Protein AF-A0A972YGX0-F1 (afdb_monomer_lite)

Sequence (214 aa):
MPTKKTTESESPKPAQINLGEVVNNYLKALQRVFDVMNYTLASERLLNEQEYENFSRGNRVMPSQQSRLDYEGARSETSNWLLKQTLNESLGVLVLFLDDCRTLGTLSSWKSKGGEGSDLQKKLQEDRISFARLDLPAKLKYLEDEFELSSPSNEHILSLFRARRVLANSSSIVREEDLEGGKFTVKLRSVQLKTNPGGTENPGVFVTSEMGDM

Radius of gyration: 25.24 Å; chains: 1; bounding box: 67×68×71 Å

Foldseek 3Di:
DDDDDDDDDPDPDPDDDDPVVLVVVLVVLVVVLVVVLVVVVVVLVPDDQVNVVVVVVPDPDDPDPVPDDGPVRVSVVVVLVSLLVSLVSNVVSVLVSLLVLQLVQLVVVCVVVVHDDPVSVVVNVVSSVVLVPDDPVVSQVCCCVRRVDHDPCSVQNVLSVLQSVLSPDPVSDRDPVCDDVNDNAHFDWDKDFDQDDDDPPDRDTDIDTDGDGD

Secondary structure (DSSP, 8-state):
----------PPPP----HHHHHHHHHHHHHHHHHHHHHHHHHHHH--HHHHHHHHHT-S--S-STT---HHHHHHHHHHHHHHHHHHHHHHHHHHHHHHHHHHHHHHHHHHTT--HHHHHHHHHHHHHHHHTS-HHHHHHHHHHHH----TTHHHHHHHHHHHHHHHSTT-PPPGGG-BTTB----PPEEEEE-----TT----EEEEEP---

Structure (mmCIF, N/CA/C/O backbone):
data_AF-A0A972YGX0-F1
#
_entry.id   AF-A0A972YGX0-F1
#
loop_
_atom_site.group_PDB
_atom_site.id
_atom_site.type_symbol
_atom_site.label_atom_id
_atom_site.label_alt_id
_atom_site.label_comp_id
_atom_site.label_asym_id
_atom_site.label_entity_id
_atom_site.label_seq_id
_atom_site.pdbx_PDB_ins_code
_atom_site.Cartn_x
_atom_site.Cartn_y
_atom_site.Cartn_z
_atom_site.occupancy
_atom_site.B_iso_or_equiv
_atom_site.auth_seq_id
_atom_site.auth_comp_id
_atom_site.auth_asym_id
_atom_site.auth_atom_id
_atom_site.pdbx_PDB_model_num
ATOM 1 N N . MET A 1 1 ? 27.757 44.938 -43.779 1.00 36.12 1 MET A N 1
ATOM 2 C CA . MET A 1 1 ? 27.928 43.500 -43.484 1.00 36.12 1 MET A CA 1
ATOM 3 C C . MET A 1 1 ? 27.773 43.292 -41.985 1.00 36.12 1 MET A C 1
ATOM 5 O O . MET A 1 1 ? 28.665 43.715 -41.263 1.00 36.12 1 MET A O 1
ATOM 9 N N . PRO A 1 2 ? 26.660 42.729 -41.491 1.00 36.12 2 PRO A N 1
ATOM 10 C CA . PRO A 1 2 ? 26.559 42.301 -40.104 1.00 36.12 2 PRO A CA 1
ATOM 11 C C . PRO A 1 2 ? 26.858 40.800 -39.994 1.00 36.12 2 PRO A C 1
ATOM 13 O O . PRO A 1 2 ? 26.299 39.972 -40.714 1.00 36.12 2 PRO A O 1
ATOM 16 N N . THR A 1 3 ? 27.788 40.475 -39.106 1.00 38.53 3 THR A N 1
ATOM 17 C CA . THR A 1 3 ? 28.277 39.137 -38.779 1.00 38.53 3 THR A CA 1
ATOM 18 C C . THR A 1 3 ? 27.183 38.308 -38.105 1.00 38.53 3 THR A C 1
ATOM 20 O O . THR A 1 3 ? 26.599 38.702 -37.096 1.00 38.53 3 THR A O 1
ATOM 23 N N . LYS A 1 4 ? 26.904 37.141 -38.689 1.00 40.28 4 LYS A N 1
ATOM 24 C CA . LYS A 1 4 ? 25.951 36.137 -38.210 1.00 40.28 4 LYS A CA 1
ATOM 25 C C . LYS A 1 4 ? 26.484 35.544 -36.898 1.00 40.28 4 LYS A C 1
ATOM 27 O O . LYS A 1 4 ? 27.527 34.898 -36.901 1.00 40.28 4 LYS A O 1
ATOM 32 N N . LYS A 1 5 ? 25.794 35.784 -35.779 1.00 41.00 5 LYS A N 1
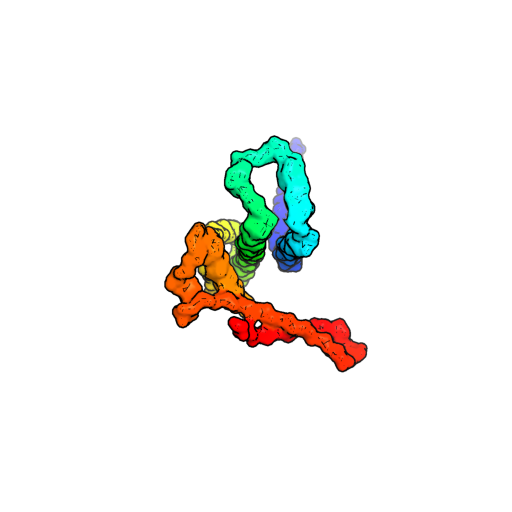ATOM 33 C CA . LYS A 1 5 ? 26.054 35.108 -34.500 1.00 41.00 5 LYS A CA 1
ATOM 34 C C . LYS A 1 5 ? 25.580 33.660 -34.636 1.00 41.00 5 LYS A C 1
ATOM 36 O O . LYS A 1 5 ? 24.383 33.411 -34.750 1.00 41.00 5 LYS A O 1
ATOM 41 N N . THR A 1 6 ? 26.522 32.728 -34.691 1.00 39.09 6 THR A N 1
ATOM 42 C CA . THR A 1 6 ? 26.264 31.289 -34.632 1.00 39.09 6 THR A CA 1
ATOM 43 C C . THR A 1 6 ? 25.721 30.972 -33.241 1.00 39.09 6 THR A C 1
ATOM 45 O O . THR A 1 6 ? 26.431 31.124 -32.252 1.00 39.09 6 THR A O 1
ATOM 48 N N . THR A 1 7 ? 24.446 30.605 -33.142 1.00 41.16 7 THR A N 1
ATOM 49 C CA . THR A 1 7 ? 23.881 30.004 -31.930 1.00 41.16 7 THR A CA 1
ATOM 50 C C . THR A 1 7 ? 24.475 28.612 -31.782 1.00 41.16 7 THR A C 1
ATOM 52 O O . THR A 1 7 ? 24.142 27.716 -32.558 1.00 41.16 7 THR A O 1
ATOM 55 N N . GLU A 1 8 ? 25.387 28.461 -30.826 1.00 38.78 8 GLU A N 1
ATOM 56 C CA . GLU A 1 8 ? 25.859 27.167 -30.345 1.00 38.78 8 GLU A CA 1
ATOM 57 C C . GLU A 1 8 ? 24.649 26.358 -29.865 1.00 38.78 8 GLU A C 1
ATOM 59 O O . GLU A 1 8 ? 23.899 26.778 -28.984 1.00 38.78 8 GLU A O 1
ATOM 64 N N . SER A 1 9 ? 24.421 25.219 -30.514 1.00 43.34 9 SER A N 1
ATOM 65 C CA . SER A 1 9 ? 23.430 24.235 -30.107 1.00 43.34 9 SER A CA 1
ATOM 66 C C . SER A 1 9 ? 23.886 23.609 -28.792 1.00 43.34 9 SER A C 1
ATOM 68 O O . SER A 1 9 ? 24.814 22.799 -28.781 1.00 43.34 9 SER A O 1
ATOM 70 N N . GLU A 1 10 ? 23.254 24.002 -27.690 1.00 42.47 10 GLU A N 1
ATOM 71 C CA . GLU A 1 10 ? 23.456 23.397 -26.377 1.00 42.47 10 GLU A CA 1
ATOM 72 C C . GLU A 1 10 ? 23.064 21.913 -26.464 1.00 42.47 10 GLU A C 1
ATOM 74 O O . GLU A 1 10 ? 21.891 21.560 -26.597 1.00 42.47 10 GLU A O 1
ATOM 79 N N . SER A 1 11 ? 24.067 21.033 -26.491 1.00 41.50 11 SER A N 1
ATOM 80 C CA . SER A 1 11 ? 23.874 19.582 -26.518 1.00 41.50 11 SER A CA 1
ATOM 81 C C . SER A 1 11 ? 22.972 19.165 -25.348 1.00 41.50 11 SER A C 1
ATOM 83 O O . SER A 1 11 ? 23.215 19.611 -24.221 1.00 41.50 11 SER A O 1
ATOM 85 N N . PRO A 1 12 ? 21.949 18.315 -25.564 1.00 49.72 12 PRO A N 1
ATOM 86 C CA . PRO A 1 12 ? 21.045 17.915 -24.496 1.00 49.72 12 PRO A CA 1
ATOM 87 C C . PRO A 1 12 ? 21.849 17.231 -23.390 1.00 49.72 12 PRO A C 1
ATOM 89 O O . PRO A 1 12 ? 22.551 16.246 -23.633 1.00 49.72 12 PRO A O 1
ATOM 92 N N . LYS A 1 13 ? 21.779 17.783 -22.173 1.00 48.47 13 LYS A N 1
ATOM 93 C CA . LYS A 1 13 ? 22.450 17.209 -21.003 1.00 48.47 13 LYS A CA 1
ATOM 94 C C . LYS A 1 13 ? 22.011 15.748 -20.847 1.00 48.47 13 LYS A C 1
ATOM 96 O O . LYS A 1 13 ? 20.813 15.471 -20.955 1.00 48.47 13 LYS A O 1
ATOM 101 N N . PRO A 1 14 ? 22.945 14.815 -20.595 1.00 57.00 14 PRO A N 1
ATOM 102 C CA . PRO A 1 14 ? 22.594 13.418 -20.401 1.00 57.00 14 PRO A CA 1
ATOM 103 C C . PRO A 1 14 ? 21.631 13.308 -19.218 1.00 57.00 14 PRO A C 1
ATOM 105 O O . PRO A 1 14 ? 21.876 13.883 -18.157 1.00 57.00 14 PRO A O 1
ATOM 108 N N . ALA A 1 15 ? 20.525 12.589 -19.408 1.00 60.06 15 ALA A N 1
ATOM 109 C CA . ALA A 1 15 ? 19.568 12.324 -18.344 1.00 60.06 15 ALA A CA 1
ATOM 110 C C . ALA A 1 15 ? 20.268 11.525 -17.232 1.00 60.06 15 ALA A C 1
ATOM 112 O O . ALA A 1 15 ? 20.530 10.330 -17.376 1.00 60.06 15 ALA A O 1
ATOM 113 N N . GLN A 1 16 ? 20.623 12.204 -16.143 1.00 66.56 16 GLN A N 1
ATOM 114 C CA . GLN A 1 16 ? 21.200 11.588 -14.957 1.00 66.56 16 GLN A CA 1
ATOM 115 C C . GLN A 1 16 ? 20.064 11.247 -13.998 1.00 66.56 16 GLN A C 1
ATOM 117 O O . GLN A 1 16 ? 19.331 12.133 -13.566 1.00 66.56 16 GLN A O 1
ATOM 122 N N . ILE A 1 17 ? 19.922 9.966 -13.664 1.00 71.69 17 ILE A N 1
ATOM 123 C CA . ILE A 1 17 ? 18.952 9.514 -12.666 1.00 71.69 17 ILE A CA 1
ATOM 124 C C . ILE A 1 17 ? 19.692 9.164 -11.390 1.00 71.69 17 ILE A C 1
ATOM 126 O O . ILE A 1 17 ? 20.629 8.363 -11.396 1.00 71.69 17 ILE A O 1
ATOM 130 N N . ASN A 1 18 ? 19.262 9.774 -10.292 1.00 80.00 18 ASN A N 1
ATOM 131 C CA . ASN A 1 18 ? 19.792 9.499 -8.972 1.00 80.00 18 ASN A CA 1
ATOM 132 C C . ASN A 1 18 ? 18.984 8.370 -8.317 1.00 80.00 18 ASN A C 1
ATOM 134 O O . ASN A 1 18 ? 17.872 8.578 -7.838 1.00 80.00 18 ASN A O 1
ATOM 138 N N . LEU A 1 19 ? 19.563 7.168 -8.268 1.00 79.69 19 LEU A N 1
ATOM 139 C CA . LEU A 1 19 ? 18.940 6.007 -7.621 1.00 79.69 19 LEU A CA 1
ATOM 140 C C . LEU A 1 19 ? 18.665 6.245 -6.129 1.00 79.69 19 LEU A C 1
ATOM 142 O O . LEU A 1 19 ? 17.654 5.785 -5.604 1.00 79.69 19 LEU A O 1
ATOM 146 N N . GLY A 1 20 ? 19.536 6.998 -5.452 1.00 82.62 20 GLY A N 1
ATOM 147 C CA . GLY A 1 20 ? 19.336 7.367 -4.053 1.00 82.62 20 GLY A CA 1
ATOM 148 C C . GLY A 1 20 ? 18.127 8.282 -3.866 1.00 82.62 20 GLY A C 1
ATOM 149 O O . GLY A 1 20 ? 17.415 8.166 -2.875 1.00 82.62 20 GLY A O 1
ATOM 150 N N . GLU A 1 21 ? 17.849 9.159 -4.830 1.00 85.25 21 GLU A N 1
ATOM 151 C CA . GLU A 1 21 ? 16.664 10.018 -4.805 1.00 85.25 21 GLU A CA 1
ATOM 152 C C . GLU A 1 21 ? 15.370 9.212 -4.965 1.00 85.25 21 GLU A C 1
ATOM 154 O O . GLU A 1 21 ? 14.435 9.425 -4.198 1.00 85.25 21 GLU A O 1
ATOM 159 N N . VAL A 1 22 ? 15.345 8.233 -5.876 1.00 84.38 22 VAL A N 1
ATOM 160 C CA . VAL A 1 22 ? 14.203 7.317 -6.063 1.00 84.38 22 VAL A CA 1
ATOM 161 C C . VAL A 1 22 ? 13.877 6.576 -4.765 1.00 84.38 22 VAL A C 1
ATOM 163 O O . VAL A 1 22 ? 12.746 6.623 -4.278 1.00 84.38 22 VAL A O 1
ATOM 166 N N . VAL A 1 23 ? 14.885 5.952 -4.147 1.00 86.44 23 VAL A N 1
ATOM 167 C CA . VAL A 1 23 ? 14.707 5.237 -2.873 1.00 86.44 23 VAL A CA 1
ATOM 168 C C . VAL A 1 23 ? 14.244 6.194 -1.774 1.00 86.44 23 VAL A C 1
ATOM 170 O O . VAL A 1 23 ? 13.304 5.886 -1.043 1.00 86.44 23 VAL A O 1
ATOM 173 N N . ASN A 1 24 ? 14.847 7.380 -1.676 1.00 89.44 24 ASN A N 1
ATOM 174 C CA . ASN A 1 24 ? 14.461 8.373 -0.676 1.00 89.44 24 ASN A CA 1
ATOM 175 C C . ASN A 1 24 ? 13.024 8.870 -0.860 1.00 89.44 24 ASN A C 1
ATOM 177 O O . ASN A 1 24 ? 12.344 9.113 0.133 1.00 89.44 24 ASN A O 1
ATOM 181 N N . ASN A 1 25 ? 12.544 9.023 -2.093 1.00 89.44 25 ASN A N 1
ATOM 182 C CA . ASN A 1 25 ? 11.169 9.440 -2.358 1.00 89.44 25 ASN A CA 1
ATOM 183 C C . ASN A 1 25 ? 10.169 8.377 -1.894 1.00 89.44 25 ASN A C 1
ATOM 185 O O . ASN A 1 25 ? 9.202 8.713 -1.207 1.00 89.44 25 ASN A O 1
ATOM 189 N N . TYR A 1 26 ? 10.450 7.101 -2.174 1.00 90.12 26 TYR A N 1
ATOM 190 C CA . TYR A 1 26 ? 9.655 5.991 -1.653 1.00 90.12 26 TYR A CA 1
ATOM 191 C C . TYR A 1 26 ? 9.664 5.948 -0.119 1.00 90.12 26 TYR A C 1
ATOM 193 O O . TYR A 1 26 ? 8.601 5.912 0.500 1.00 90.12 26 TYR A O 1
ATOM 201 N N . LEU A 1 27 ? 10.842 6.027 0.508 1.00 92.06 27 LEU A N 1
ATOM 202 C CA . LEU A 1 27 ? 10.965 5.999 1.969 1.00 92.06 27 LEU A CA 1
ATOM 203 C C . LEU A 1 27 ? 10.263 7.187 2.636 1.00 92.06 27 LEU A C 1
ATOM 205 O O . LEU A 1 27 ? 9.598 7.000 3.648 1.00 92.06 27 LEU A O 1
ATOM 209 N N . LYS A 1 28 ? 10.339 8.394 2.061 1.00 94.06 28 LYS A N 1
ATOM 210 C CA . LYS A 1 28 ? 9.603 9.572 2.555 1.00 94.06 28 LYS A CA 1
ATOM 211 C C . LYS A 1 28 ? 8.092 9.379 2.463 1.00 94.06 28 LYS A C 1
ATOM 213 O O . LYS A 1 28 ? 7.374 9.718 3.402 1.00 94.06 28 LYS A O 1
ATOM 218 N N . ALA A 1 29 ? 7.605 8.847 1.343 1.00 93.81 29 ALA A N 1
ATOM 219 C CA . ALA A 1 29 ? 6.184 8.570 1.167 1.00 93.81 29 ALA A CA 1
ATOM 220 C C . ALA A 1 29 ? 5.699 7.507 2.163 1.00 93.81 29 ALA A C 1
ATOM 222 O O . ALA A 1 29 ? 4.656 7.686 2.791 1.00 93.81 29 ALA A O 1
ATOM 223 N N . LEU A 1 30 ? 6.484 6.448 2.369 1.00 92.38 30 LEU A N 1
ATOM 224 C CA . LEU A 1 30 ? 6.185 5.405 3.345 1.00 92.38 30 LEU A CA 1
ATOM 225 C C . LEU A 1 30 ? 6.223 5.936 4.785 1.00 92.38 30 LEU A C 1
ATOM 227 O O . LEU A 1 30 ? 5.314 5.644 5.558 1.00 92.38 30 LEU A O 1
ATOM 231 N N . GLN A 1 31 ? 7.218 6.759 5.128 1.00 94.12 31 GLN A N 1
ATOM 232 C CA . GLN A 1 31 ? 7.328 7.400 6.440 1.00 94.12 31 GLN A CA 1
ATOM 233 C C . GLN A 1 31 ? 6.106 8.271 6.731 1.00 94.12 31 GLN A C 1
ATOM 235 O O . GLN A 1 31 ? 5.543 8.189 7.815 1.00 94.12 31 GLN A O 1
ATOM 240 N N . ARG A 1 32 ? 5.632 9.046 5.748 1.00 95.56 32 ARG A N 1
ATOM 241 C CA . ARG A 1 32 ? 4.404 9.835 5.902 1.00 95.56 32 ARG A CA 1
ATOM 242 C C . ARG A 1 32 ? 3.208 8.948 6.265 1.00 95.56 32 ARG A C 1
ATOM 244 O O . ARG A 1 32 ? 2.463 9.292 7.177 1.00 95.56 32 ARG A O 1
ATOM 251 N N . VAL A 1 33 ? 3.012 7.830 5.559 1.00 94.31 33 VAL A N 1
ATOM 252 C CA . VAL A 1 33 ? 1.916 6.885 5.858 1.00 94.31 33 VAL A CA 1
ATOM 253 C C . VAL A 1 33 ? 2.079 6.303 7.264 1.00 94.31 33 VAL A C 1
ATOM 255 O O . VAL A 1 33 ? 1.111 6.229 8.020 1.00 94.31 33 VAL A O 1
ATOM 258 N N . PHE A 1 34 ? 3.309 5.947 7.640 1.00 93.38 34 PHE A N 1
ATOM 259 C CA . PHE A 1 34 ? 3.639 5.452 8.972 1.00 93.38 34 PHE A CA 1
ATOM 260 C C . PHE A 1 34 ? 3.317 6.471 10.075 1.00 93.38 34 PHE A C 1
ATOM 262 O O . PHE A 1 34 ? 2.684 6.112 11.067 1.00 93.38 34 PHE A O 1
ATOM 269 N N . ASP A 1 35 ? 3.696 7.736 9.906 1.00 95.94 35 ASP A N 1
ATOM 270 C CA . ASP A 1 35 ? 3.469 8.791 10.898 1.00 95.94 35 ASP A CA 1
ATOM 271 C C . ASP A 1 35 ? 1.976 9.077 11.088 1.00 95.94 35 ASP A C 1
ATOM 273 O O . ASP A 1 35 ? 1.495 9.137 12.221 1.00 95.94 35 ASP A O 1
ATOM 277 N N . VAL A 1 36 ? 1.224 9.196 9.986 1.00 94.56 36 VAL A N 1
ATOM 278 C CA . VAL A 1 36 ? -0.230 9.429 10.025 1.00 94.56 36 VAL A CA 1
ATOM 279 C C . VAL A 1 36 ? -0.940 8.276 10.730 1.00 94.56 36 VAL A C 1
ATOM 281 O O . VAL A 1 36 ? -1.739 8.511 11.633 1.00 94.56 36 VAL A O 1
ATOM 284 N N . MET A 1 37 ? -0.606 7.033 10.379 1.00 93.44 37 MET A N 1
ATOM 285 C CA . MET A 1 37 ? -1.176 5.850 11.023 1.00 93.44 37 MET A CA 1
ATOM 286 C C . MET A 1 37 ? -0.876 5.822 12.526 1.00 93.44 37 MET A C 1
ATOM 288 O O . MET A 1 37 ? -1.785 5.598 13.323 1.00 93.44 37 MET A O 1
ATOM 292 N N . ASN A 1 38 ? 0.377 6.053 12.931 1.00 92.62 38 ASN A N 1
ATOM 293 C CA . ASN A 1 38 ? 0.739 6.039 14.349 1.00 92.62 38 ASN A CA 1
ATOM 294 C C . ASN A 1 38 ? 0.025 7.134 15.132 1.00 92.62 38 ASN A C 1
ATOM 296 O O . ASN A 1 38 ? -0.450 6.870 16.236 1.00 92.62 38 ASN A O 1
ATOM 300 N N . TYR A 1 39 ? -0.085 8.336 14.562 1.00 94.94 39 TYR A N 1
ATOM 301 C CA . TYR A 1 39 ? -0.849 9.414 15.173 1.00 94.94 39 TYR A CA 1
ATOM 302 C C . TYR A 1 39 ? -2.301 8.987 15.399 1.00 94.94 39 TYR A C 1
ATOM 304 O O . TYR A 1 39 ? -2.790 9.060 16.524 1.00 94.94 39 TYR A O 1
ATOM 312 N N . THR A 1 40 ? -2.970 8.467 14.367 1.00 92.88 40 THR A N 1
ATOM 313 C CA . THR A 1 40 ? -4.383 8.099 14.484 1.00 92.88 40 THR A CA 1
ATOM 314 C C . THR A 1 40 ? -4.614 6.931 15.444 1.00 92.88 40 THR A C 1
ATOM 316 O O . THR A 1 40 ? -5.516 7.010 16.275 1.00 92.88 40 THR A O 1
ATOM 319 N N . LEU A 1 41 ? -3.775 5.891 15.407 1.00 90.44 41 LEU A N 1
ATOM 320 C CA . LEU A 1 41 ? -3.861 4.765 16.346 1.00 90.44 41 LEU A CA 1
ATOM 321 C C . LEU A 1 41 ? -3.595 5.197 17.794 1.00 90.44 41 LEU A C 1
ATOM 323 O O . LEU A 1 41 ? -4.227 4.689 18.721 1.00 90.44 41 LEU A O 1
ATOM 327 N N . ALA A 1 42 ? -2.664 6.129 18.012 1.00 92.50 42 ALA A N 1
ATOM 328 C CA . ALA A 1 42 ? -2.415 6.686 19.337 1.00 92.50 42 ALA A CA 1
ATOM 329 C C . ALA A 1 42 ? -3.613 7.512 19.826 1.00 92.50 42 ALA A C 1
ATOM 331 O O . ALA A 1 42 ? -4.024 7.358 20.974 1.00 92.50 42 ALA A O 1
ATOM 332 N N . SER A 1 43 ? -4.207 8.339 18.960 1.00 90.31 43 SER A N 1
ATOM 333 C CA . SER A 1 43 ? -5.408 9.113 19.289 1.00 90.31 43 SER A CA 1
ATOM 334 C C . SER A 1 43 ? -6.598 8.216 19.630 1.00 90.31 43 SER A C 1
ATOM 336 O O . SER A 1 43 ? -7.268 8.462 20.628 1.00 90.31 43 SER A O 1
ATOM 338 N N . GLU A 1 44 ? -6.831 7.148 18.863 1.00 87.62 44 GLU A N 1
ATOM 339 C CA . GLU A 1 44 ? -7.915 6.191 19.126 1.00 87.62 44 GLU A CA 1
ATOM 340 C C . GLU A 1 44 ? -7.772 5.526 20.503 1.00 87.62 44 GLU A C 1
ATOM 342 O O . GLU A 1 44 ? -8.755 5.349 21.215 1.00 87.62 44 GLU A O 1
ATOM 347 N N . ARG A 1 45 ? -6.539 5.194 20.913 1.00 87.19 45 ARG A N 1
ATOM 348 C CA . ARG A 1 45 ? -6.261 4.577 22.221 1.00 87.19 45 ARG A CA 1
ATOM 349 C C . ARG A 1 45 ? -6.486 5.509 23.408 1.00 87.19 45 ARG A C 1
ATOM 351 O O . ARG A 1 45 ? -6.696 5.017 24.513 1.00 87.19 45 ARG A O 1
ATOM 358 N N . LEU A 1 46 ? -6.363 6.817 23.202 1.00 90.69 46 LEU A N 1
ATOM 359 C CA . LEU A 1 46 ? -6.484 7.818 24.262 1.00 90.69 46 LEU A CA 1
ATOM 360 C C . LEU A 1 46 ? -7.909 8.366 24.392 1.00 90.69 46 LEU A C 1
ATOM 362 O O . LEU A 1 46 ? -8.280 8.811 25.474 1.00 90.69 46 LEU A O 1
ATOM 366 N N . LEU A 1 47 ? -8.696 8.318 23.315 1.00 93.38 47 LEU A N 1
ATOM 367 C CA . LEU A 1 47 ? -10.064 8.819 23.293 1.00 93.38 47 LEU A CA 1
ATOM 368 C C . LEU A 1 47 ? -10.976 7.960 24.174 1.00 93.38 47 LEU A C 1
ATOM 370 O O . LEU A 1 47 ? -11.114 6.758 23.946 1.00 93.38 47 LEU A O 1
ATOM 374 N N . ASN A 1 48 ? -11.665 8.588 25.123 1.00 93.81 48 ASN A N 1
ATOM 375 C CA . ASN A 1 48 ? -12.695 7.932 25.932 1.00 93.81 48 ASN A CA 1
ATOM 376 C C . ASN A 1 48 ? -14.122 8.324 25.504 1.00 93.81 48 ASN A C 1
ATOM 378 O O . ASN A 1 48 ? -14.341 9.290 24.770 1.00 93.81 48 ASN A O 1
ATOM 382 N N . GLU A 1 49 ? -15.107 7.564 25.987 1.00 94.75 49 GLU A N 1
ATOM 383 C CA . GLU A 1 49 ? -16.525 7.764 25.667 1.00 94.75 49 GLU A CA 1
ATOM 384 C C . GLU A 1 49 ? -17.021 9.171 26.032 1.00 94.75 49 GLU A C 1
ATOM 386 O O . GLU A 1 49 ? -17.731 9.806 25.251 1.00 94.75 49 GLU A O 1
ATOM 391 N N . GLN A 1 50 ? -16.608 9.701 27.187 1.00 94.56 50 GLN A N 1
ATOM 392 C CA . GLN A 1 50 ? -17.040 11.020 27.645 1.00 94.56 50 GLN A CA 1
ATOM 393 C C . GLN A 1 50 ? -16.542 12.136 26.717 1.00 94.56 50 GLN A C 1
ATOM 395 O O . GLN A 1 50 ? -17.298 13.048 26.377 1.00 94.56 50 GLN A O 1
ATOM 400 N N . GLU A 1 51 ? -15.284 12.070 26.289 1.00 93.31 51 GLU A N 1
ATOM 401 C CA . GLU A 1 51 ? -14.700 13.009 25.330 1.00 93.31 51 GLU A CA 1
ATOM 402 C C . GLU A 1 51 ? -15.401 12.944 23.973 1.00 93.31 51 GLU A C 1
ATOM 404 O O . GLU A 1 51 ? -15.735 13.989 23.409 1.00 93.31 51 GLU A O 1
ATOM 409 N N . TYR A 1 52 ? -15.690 11.736 23.480 1.00 93.06 52 TYR A N 1
ATOM 410 C CA . TYR A 1 52 ? -16.440 11.543 22.241 1.00 93.06 52 TYR A CA 1
ATOM 411 C C . TYR A 1 52 ? -17.845 12.152 22.321 1.00 93.06 52 TYR A C 1
ATOM 413 O O . TYR A 1 52 ? -18.255 12.904 21.431 1.00 93.06 52 TYR A O 1
ATOM 421 N N . GLU A 1 53 ? -18.586 11.873 23.393 1.00 91.81 53 GLU A N 1
ATOM 422 C CA . GLU A 1 53 ? -19.930 12.412 23.608 1.00 91.81 53 GLU A CA 1
ATOM 423 C C . GLU A 1 53 ? -19.919 13.940 23.707 1.00 91.81 53 GLU A C 1
ATOM 425 O O . GLU A 1 53 ? -20.736 14.613 23.074 1.00 91.81 53 GLU A O 1
ATOM 430 N N . ASN A 1 54 ? -18.968 14.506 24.450 1.00 91.56 54 ASN A N 1
ATOM 431 C CA . ASN A 1 54 ? -18.831 15.953 24.590 1.00 91.56 54 ASN A CA 1
ATOM 432 C C . ASN A 1 54 ? -18.502 16.621 23.249 1.00 91.56 54 ASN A C 1
ATOM 434 O O . ASN A 1 54 ? -19.136 17.613 22.880 1.00 91.56 54 ASN A O 1
ATOM 438 N N . PHE A 1 55 ? -17.545 16.067 22.500 1.00 90.31 55 PHE A N 1
ATOM 439 C CA . PHE A 1 55 ? -17.136 16.607 21.206 1.00 90.31 55 PHE A CA 1
ATOM 440 C C . PHE A 1 55 ? -18.252 16.494 20.162 1.00 90.31 55 PHE A C 1
ATOM 442 O O . PHE A 1 55 ? -18.565 17.458 19.465 1.00 90.31 55 PHE A O 1
ATOM 449 N N . SER A 1 56 ? -18.903 15.333 20.079 1.00 88.06 56 SER A N 1
ATOM 450 C CA . SER A 1 56 ? -19.976 15.094 19.111 1.00 88.06 56 SER A CA 1
ATOM 451 C C . SER A 1 56 ? -21.187 16.000 19.354 1.00 88.06 56 SER A C 1
ATOM 453 O O . SER A 1 56 ? -21.699 16.572 18.391 1.00 88.06 56 SER A O 1
ATOM 455 N N . ARG A 1 57 ? -21.596 16.216 20.614 1.00 85.62 57 ARG A N 1
ATOM 456 C CA . ARG A 1 57 ? -22.689 17.140 20.988 1.00 85.62 57 ARG A CA 1
ATOM 457 C C . ARG A 1 57 ? -22.370 18.611 20.727 1.00 85.62 57 ARG A C 1
ATOM 459 O O . ARG A 1 57 ? -23.293 19.400 20.546 1.00 85.62 57 ARG A O 1
ATOM 466 N N . GLY A 1 58 ? -21.089 18.983 20.688 1.00 85.81 58 GLY A N 1
ATOM 467 C CA . GLY A 1 58 ? -20.651 20.339 20.349 1.00 85.81 58 GLY A CA 1
ATOM 468 C C . GLY A 1 58 ? -20.921 20.735 18.890 1.00 85.81 58 GLY A C 1
ATOM 469 O O . GLY A 1 58 ? -20.900 21.921 18.558 1.00 85.81 58 GLY A O 1
ATOM 470 N N . ASN A 1 59 ? -21.208 19.769 18.011 1.00 84.00 59 ASN A N 1
ATOM 471 C CA . ASN A 1 59 ? -21.467 20.036 16.600 1.00 84.00 59 ASN A CA 1
ATOM 472 C C . ASN A 1 59 ? -22.881 20.587 16.377 1.00 84.00 59 ASN A C 1
ATOM 474 O O . ASN A 1 59 ? -23.883 19.934 16.660 1.00 84.00 59 ASN A O 1
ATOM 478 N N . ARG A 1 60 ? -22.965 21.789 15.792 1.00 77.06 60 ARG A N 1
ATOM 479 C CA . ARG A 1 60 ? -24.232 22.507 15.556 1.00 77.06 60 ARG A CA 1
ATOM 480 C C . ARG A 1 60 ? -25.145 21.839 14.521 1.00 77.06 60 ARG A C 1
ATOM 482 O O . ARG A 1 60 ? -26.348 22.085 14.523 1.00 77.06 60 ARG A O 1
ATOM 489 N N . VAL A 1 61 ? -24.583 21.028 13.626 1.00 84.81 61 VAL A N 1
ATOM 490 C CA . VAL A 1 61 ? -25.318 20.329 12.567 1.00 84.81 61 VAL A CA 1
ATOM 491 C C . VAL A 1 61 ? -24.878 18.871 12.551 1.00 84.81 61 VAL A C 1
ATOM 493 O O . VAL A 1 61 ? -23.700 18.581 12.363 1.00 84.81 61 VAL A O 1
ATOM 496 N N . MET A 1 62 ? -25.837 17.962 12.720 1.00 87.12 62 MET A N 1
ATOM 497 C CA . MET A 1 62 ? -25.651 16.529 12.500 1.00 87.12 62 MET A CA 1
ATOM 498 C C . MET A 1 62 ? -26.464 16.119 11.267 1.00 87.12 62 MET A C 1
ATOM 500 O O . MET A 1 62 ? -27.673 16.355 11.267 1.00 87.12 62 MET A O 1
ATOM 504 N N . PRO A 1 63 ? -25.851 15.504 10.237 1.00 88.00 63 PRO A N 1
ATOM 505 C CA . PRO A 1 63 ? -26.557 15.122 9.010 1.00 88.00 63 PRO A CA 1
ATOM 506 C C . PRO A 1 63 ? -27.760 14.192 9.240 1.00 88.00 63 PRO A C 1
ATOM 508 O O . PRO A 1 63 ? -28.788 14.345 8.590 1.00 88.00 63 PRO A O 1
ATOM 511 N N . SER A 1 64 ? -27.647 13.252 1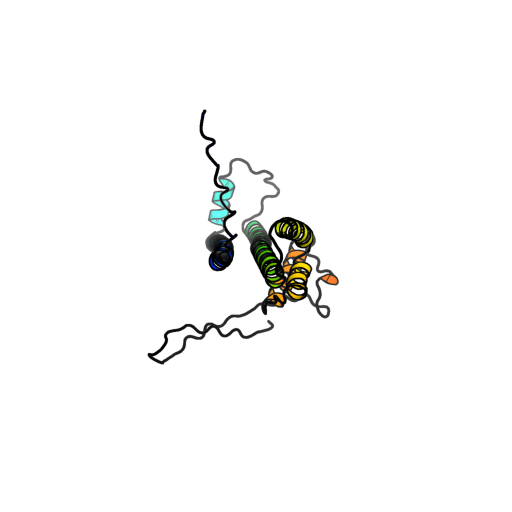0.185 1.00 90.19 64 SER A N 1
ATOM 512 C CA . SER A 1 64 ? -28.747 12.404 10.657 1.00 90.19 64 SER A CA 1
ATOM 513 C C . SER A 1 64 ? -28.529 12.064 12.129 1.00 90.19 64 SER A C 1
ATOM 515 O O . SER A 1 64 ? -27.647 11.277 12.465 1.00 90.19 64 SER A O 1
ATOM 517 N N . GLN A 1 65 ? -29.325 12.655 13.022 1.00 85.00 65 GLN A N 1
ATOM 518 C CA . GLN A 1 65 ? -29.242 12.357 14.458 1.00 85.00 65 GLN A CA 1
ATOM 519 C C . GLN A 1 65 ? -29.727 10.940 14.790 1.00 85.00 65 GLN A C 1
ATOM 521 O O . GLN A 1 65 ? -29.207 10.318 15.708 1.00 85.00 65 GLN A O 1
ATOM 526 N N . GLN A 1 66 ? -30.701 10.421 14.035 1.00 87.94 66 GLN A N 1
ATOM 527 C CA . GLN A 1 66 ? -31.281 9.091 14.260 1.00 87.94 66 GLN A CA 1
ATOM 528 C C . GLN A 1 66 ? -30.297 7.959 13.944 1.00 87.94 66 GLN A C 1
ATOM 530 O O . GLN A 1 66 ? -30.406 6.877 14.504 1.00 87.94 66 GLN A O 1
ATOM 535 N N . SER A 1 67 ? -29.344 8.215 13.047 1.00 90.69 67 SER A N 1
ATOM 536 C CA . SER A 1 67 ? -28.307 7.262 12.636 1.00 90.69 67 SER A CA 1
ATOM 537 C C . SER A 1 67 ? -26.972 7.512 13.342 1.00 90.69 67 SER A C 1
ATOM 539 O O . SER A 1 67 ? -25.940 7.023 12.887 1.00 90.69 67 SER A O 1
ATOM 541 N N . ARG A 1 68 ? -26.960 8.328 14.404 1.00 89.56 68 ARG A N 1
ATOM 542 C CA . ARG A 1 68 ? -25.742 8.627 15.154 1.00 89.56 68 ARG A CA 1
ATOM 543 C C . ARG A 1 68 ? -25.230 7.350 15.819 1.00 89.56 68 ARG A C 1
ATOM 545 O O . ARG A 1 68 ? -25.964 6.707 16.562 1.00 89.56 68 ARG A O 1
ATOM 552 N N . LEU A 1 69 ? -23.966 7.032 15.566 1.00 92.75 69 LEU A N 1
ATOM 553 C CA . LEU A 1 69 ? -23.262 5.964 16.264 1.00 92.75 69 LEU A CA 1
ATOM 554 C C . LEU A 1 69 ? -22.935 6.405 17.694 1.00 92.75 69 LEU A C 1
ATOM 556 O O . LEU A 1 69 ? -22.628 7.576 17.934 1.00 92.75 69 LEU A O 1
ATOM 560 N N . ASP A 1 70 ? -23.014 5.465 18.626 1.00 93.12 70 ASP A N 1
ATOM 561 C CA . ASP A 1 70 ? -22.430 5.615 19.954 1.00 93.12 70 ASP A CA 1
ATOM 562 C C . ASP A 1 70 ? -20.898 5.484 19.881 1.00 93.12 70 ASP A C 1
ATOM 564 O O . ASP A 1 70 ? -20.320 5.284 18.808 1.00 93.12 70 ASP A O 1
ATOM 568 N N . TYR A 1 71 ? -20.222 5.643 21.019 1.00 93.62 71 TYR A N 1
ATOM 569 C CA . TYR A 1 71 ? -18.761 5.585 21.075 1.00 93.62 71 TYR A CA 1
ATOM 570 C C . TYR A 1 71 ? -18.202 4.265 20.524 1.00 93.62 71 TYR A C 1
ATOM 572 O O . TYR A 1 71 ? -17.302 4.292 19.686 1.00 93.62 71 TYR A O 1
ATOM 580 N N . GLU A 1 72 ? -18.753 3.120 20.935 1.00 93.75 72 GLU A N 1
ATOM 581 C CA . GLU A 1 72 ? -18.271 1.805 20.493 1.00 93.75 72 GLU A CA 1
ATOM 582 C C . GLU A 1 72 ? -18.549 1.555 19.004 1.00 93.75 72 GLU A C 1
ATOM 584 O O . GLU A 1 72 ? -17.668 1.080 18.281 1.00 93.75 72 GLU A O 1
ATOM 589 N N . GLY A 1 73 ? -19.727 1.943 18.504 1.00 93.81 73 GLY A N 1
ATOM 590 C CA . GLY A 1 73 ? -20.046 1.875 17.081 1.00 93.81 73 GLY A CA 1
ATOM 591 C C . GLY A 1 73 ? -19.121 2.758 16.243 1.00 93.81 73 GLY A C 1
ATOM 592 O O . GLY A 1 73 ? -18.556 2.303 15.249 1.00 93.81 73 GLY A O 1
ATOM 593 N N . ALA A 1 74 ? -18.898 4.005 16.668 1.00 92.94 74 ALA A N 1
ATOM 594 C CA . ALA A 1 74 ? -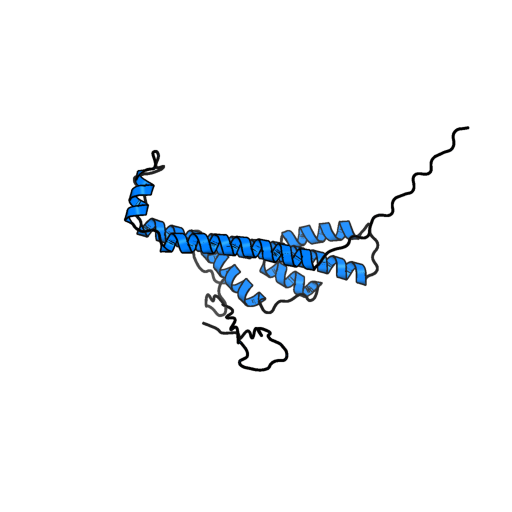17.997 4.929 15.985 1.00 92.94 74 ALA A CA 1
ATOM 595 C C . ALA A 1 74 ? -16.543 4.438 16.010 1.00 92.94 74 ALA A C 1
ATOM 597 O O . ALA A 1 74 ? -15.842 4.552 15.001 1.00 92.94 74 ALA A O 1
ATOM 598 N N . ARG A 1 75 ? -16.095 3.866 17.132 1.00 92.31 75 ARG A N 1
ATOM 599 C CA . ARG A 1 75 ? -14.766 3.270 17.274 1.00 92.31 75 ARG A CA 1
ATOM 600 C C . ARG A 1 75 ? -14.586 2.101 16.311 1.00 92.31 75 ARG A C 1
ATOM 602 O O . ARG A 1 75 ? -13.649 2.128 15.525 1.00 92.31 75 ARG A O 1
ATOM 609 N N . SER A 1 76 ? -15.506 1.135 16.308 1.00 91.12 76 SER A N 1
ATOM 610 C CA . SER A 1 76 ? -15.440 -0.038 15.425 1.00 91.12 76 SER A CA 1
ATOM 611 C C . SER A 1 76 ? -15.419 0.344 13.939 1.00 91.12 76 SER A C 1
ATOM 613 O O . SER A 1 76 ? -14.574 -0.141 13.179 1.00 91.12 76 SER A O 1
ATOM 615 N N . GLU A 1 77 ? -16.293 1.269 13.528 1.00 91.06 77 GLU A N 1
ATOM 616 C CA . GLU A 1 77 ? -16.316 1.793 12.157 1.00 91.06 77 GLU A CA 1
ATOM 617 C C . GLU A 1 77 ? -15.016 2.528 11.804 1.00 91.06 77 GLU A C 1
ATOM 619 O O . GLU A 1 77 ? -14.468 2.345 10.714 1.00 91.06 77 GLU A O 1
ATOM 624 N N . THR A 1 78 ? -14.465 3.304 12.742 1.00 91.19 78 THR A N 1
ATOM 625 C CA . THR A 1 78 ? -13.189 4.003 12.552 1.00 91.19 78 THR A CA 1
ATOM 626 C C . THR A 1 78 ? -12.032 3.019 12.402 1.00 91.19 78 THR A C 1
ATOM 628 O O . THR A 1 78 ? -11.253 3.166 11.463 1.00 91.19 78 THR A O 1
ATOM 631 N N . SER A 1 79 ? -11.928 1.983 13.241 1.00 88.62 79 SER A N 1
ATOM 632 C CA . SER A 1 79 ? -10.861 0.978 13.124 1.00 88.62 79 SER A CA 1
ATOM 633 C C . SER A 1 79 ? -10.922 0.254 11.769 1.00 88.62 79 SER A C 1
ATOM 635 O O . SER A 1 79 ? -9.895 0.067 11.110 1.00 88.62 79 SER A O 1
ATOM 637 N N . ASN A 1 80 ? -12.127 -0.099 11.305 1.00 88.25 80 ASN A N 1
ATOM 638 C CA . ASN A 1 80 ? -12.336 -0.704 9.986 1.00 88.25 80 ASN A CA 1
ATOM 639 C C . ASN A 1 80 ? -11.939 0.242 8.847 1.00 88.25 80 ASN A C 1
ATOM 641 O O . ASN A 1 80 ? -11.293 -0.175 7.880 1.00 88.25 80 ASN A O 1
ATOM 645 N N . TRP A 1 81 ? -12.326 1.514 8.947 1.00 89.00 81 TRP A N 1
ATOM 646 C CA . TRP A 1 81 ? -11.970 2.537 7.972 1.00 89.00 81 TRP A CA 1
ATOM 647 C C . TRP A 1 81 ? -10.454 2.752 7.907 1.00 89.00 81 TRP A C 1
ATOM 649 O O . TRP A 1 81 ? -9.888 2.746 6.811 1.00 89.00 81 TRP A O 1
ATOM 659 N N . LEU A 1 82 ? -9.787 2.844 9.060 1.00 91.25 82 LEU A N 1
ATOM 660 C CA . LEU A 1 82 ? -8.335 2.994 9.152 1.00 91.25 82 LEU A CA 1
ATOM 661 C C . LEU A 1 82 ? -7.606 1.815 8.522 1.00 91.25 82 LEU A C 1
ATOM 663 O O . LEU A 1 82 ? -6.732 2.030 7.689 1.00 91.25 82 LEU A O 1
ATOM 667 N N . LEU A 1 83 ? -8.005 0.578 8.827 1.00 88.69 83 LEU A N 1
ATOM 668 C CA . LEU A 1 83 ? -7.395 -0.609 8.226 1.00 88.69 83 LEU A CA 1
ATOM 669 C C . LEU A 1 83 ? -7.459 -0.567 6.691 1.00 88.69 83 LEU A C 1
ATOM 671 O O . LEU A 1 83 ? -6.452 -0.785 6.011 1.00 88.69 83 LEU A O 1
ATOM 675 N N . LYS A 1 84 ? -8.637 -0.256 6.134 1.00 89.38 84 LYS A N 1
ATOM 676 C CA . LYS A 1 84 ? -8.834 -0.153 4.680 1.00 89.38 84 LYS A CA 1
ATOM 677 C C . LYS A 1 84 ? -7.979 0.959 4.082 1.00 89.38 84 LYS A C 1
ATOM 679 O O . LYS A 1 84 ? -7.338 0.751 3.051 1.00 89.38 84 LYS A O 1
ATOM 684 N N . GLN A 1 85 ? -7.970 2.127 4.717 1.00 90.75 85 GLN A N 1
ATOM 685 C CA . GLN A 1 85 ? -7.259 3.292 4.213 1.00 90.75 85 GLN A CA 1
ATOM 686 C C . GLN A 1 85 ? -5.743 3.102 4.275 1.00 90.75 85 GLN A C 1
ATOM 688 O O . GLN A 1 85 ? -5.067 3.340 3.278 1.00 90.75 85 GLN A O 1
ATOM 693 N N . THR A 1 86 ? -5.211 2.594 5.386 1.00 91.12 86 THR A N 1
ATOM 694 C CA . THR A 1 86 ? -3.783 2.303 5.532 1.00 91.12 86 THR A CA 1
ATOM 695 C C . THR A 1 86 ? -3.319 1.290 4.490 1.00 91.12 86 THR A C 1
ATOM 697 O O . THR A 1 86 ? -2.338 1.546 3.797 1.00 91.12 86 THR A O 1
ATOM 700 N N . LEU A 1 87 ? -4.047 0.181 4.299 1.00 91.06 87 LEU A N 1
ATOM 701 C CA . LEU A 1 87 ? -3.706 -0.797 3.258 1.00 91.06 87 LEU A CA 1
ATOM 702 C C . LEU A 1 87 ? -3.729 -0.175 1.855 1.00 91.06 87 LEU A C 1
ATOM 704 O O . LEU A 1 87 ? -2.824 -0.426 1.058 1.00 91.06 87 LEU A O 1
ATOM 708 N N . ASN A 1 88 ? -4.735 0.650 1.550 1.00 91.56 88 ASN A N 1
ATOM 709 C CA . ASN A 1 88 ? -4.826 1.355 0.271 1.00 91.56 88 ASN A CA 1
ATOM 710 C C . ASN A 1 88 ? -3.641 2.300 0.045 1.00 91.56 88 ASN A C 1
ATOM 712 O O . ASN A 1 88 ? -3.050 2.281 -1.034 1.00 91.56 88 ASN A O 1
ATOM 716 N N . GLU A 1 89 ? -3.289 3.115 1.039 1.00 92.75 89 GLU A N 1
ATOM 717 C CA . GLU A 1 89 ? -2.194 4.077 0.925 1.00 92.75 89 GLU A CA 1
ATOM 718 C C . GLU A 1 89 ? -0.837 3.383 0.814 1.00 92.75 89 GLU A C 1
ATOM 720 O O . GLU A 1 89 ? -0.063 3.715 -0.082 1.00 92.75 89 GLU A O 1
ATOM 725 N N . SER A 1 90 ? -0.559 2.375 1.647 1.00 92.56 90 SER A N 1
ATOM 726 C CA . SER A 1 90 ? 0.703 1.630 1.590 1.00 92.56 90 SER A CA 1
ATOM 727 C C . SER A 1 90 ? 0.896 0.920 0.248 1.00 92.56 90 SER A C 1
ATOM 729 O O . SER A 1 90 ? 1.969 1.016 -0.351 1.00 92.56 90 SER A O 1
ATOM 731 N N . LEU A 1 91 ? -0.143 0.252 -0.270 1.00 93.06 91 LEU A N 1
ATOM 732 C CA . LEU A 1 91 ? -0.088 -0.378 -1.595 1.00 93.06 91 LEU A CA 1
ATOM 733 C C . LEU A 1 91 ? 0.013 0.666 -2.716 1.00 93.06 91 LEU A C 1
ATOM 735 O O . LEU A 1 91 ? 0.691 0.429 -3.712 1.00 93.06 91 LEU A O 1
ATOM 739 N N . GLY A 1 92 ? -0.616 1.832 -2.552 1.00 93.19 92 GLY A N 1
ATOM 740 C CA . GLY A 1 92 ? -0.489 2.951 -3.484 1.00 93.19 92 GLY A CA 1
ATOM 741 C C . GLY A 1 92 ? 0.946 3.473 -3.579 1.00 93.19 92 GLY A C 1
ATOM 742 O O . GLY A 1 92 ? 1.470 3.628 -4.681 1.00 93.19 92 GLY A O 1
ATOM 743 N N . VAL A 1 93 ? 1.611 3.675 -2.437 1.00 94.62 93 VAL A N 1
ATOM 744 C CA . VAL A 1 93 ? 3.025 4.084 -2.379 1.00 94.62 93 VAL A CA 1
ATOM 745 C C . VAL A 1 93 ? 3.931 3.030 -3.022 1.00 94.62 93 VAL A C 1
ATOM 747 O O . VAL A 1 93 ? 4.831 3.380 -3.784 1.00 94.62 93 VAL A O 1
ATOM 750 N N . LEU A 1 94 ? 3.660 1.741 -2.790 1.00 93.94 94 LEU A N 1
ATOM 751 C CA . LEU A 1 94 ? 4.377 0.653 -3.456 1.00 93.94 94 LEU A CA 1
ATOM 752 C C . LEU A 1 94 ? 4.227 0.714 -4.982 1.00 93.94 94 LEU A C 1
ATOM 754 O O . LEU A 1 94 ? 5.218 0.585 -5.689 1.00 93.94 94 LEU A O 1
ATOM 758 N N . VAL A 1 95 ? 3.017 0.928 -5.507 1.00 93.81 95 VAL A N 1
ATOM 759 C CA . VAL A 1 95 ? 2.793 0.998 -6.963 1.00 93.81 95 VAL A CA 1
ATOM 760 C C . VAL A 1 95 ? 3.603 2.122 -7.612 1.00 93.81 95 VAL A C 1
ATOM 762 O O . VAL A 1 95 ? 4.120 1.922 -8.710 1.00 93.81 95 VAL A O 1
ATOM 765 N N . LEU A 1 96 ? 3.750 3.270 -6.942 1.00 92.25 96 LEU A N 1
ATOM 766 C CA . LEU A 1 96 ? 4.605 4.361 -7.424 1.00 92.25 96 LEU A CA 1
ATOM 767 C C . LEU A 1 96 ? 6.072 3.926 -7.496 1.00 92.25 96 LEU A C 1
ATOM 769 O O . LEU A 1 96 ? 6.722 4.125 -8.517 1.00 92.25 96 LEU A O 1
ATOM 773 N N . PHE A 1 97 ? 6.564 3.249 -6.459 1.00 93.31 97 PHE A N 1
ATOM 774 C CA . PHE A 1 97 ? 7.922 2.710 -6.455 1.00 93.31 97 PHE A CA 1
ATOM 775 C C . PHE A 1 97 ? 8.152 1.663 -7.553 1.00 93.31 97 PHE A C 1
ATOM 777 O O . PHE A 1 97 ? 9.197 1.665 -8.197 1.00 93.31 97 PHE A O 1
ATOM 784 N N . LEU A 1 98 ? 7.168 0.804 -7.831 1.00 94.69 98 LEU A N 1
ATOM 785 C CA . LEU A 1 98 ? 7.260 -0.152 -8.938 1.00 94.69 98 LEU A CA 1
ATOM 786 C C . LEU A 1 98 ? 7.316 0.543 -10.312 1.00 94.69 98 LEU A C 1
ATOM 788 O O . LEU A 1 98 ? 7.974 0.032 -11.217 1.00 94.69 98 LEU A O 1
ATOM 792 N N . ASP A 1 99 ? 6.662 1.698 -10.482 1.00 93.12 99 ASP A N 1
ATOM 793 C CA . ASP A 1 99 ? 6.772 2.499 -11.713 1.00 93.12 99 ASP A CA 1
ATOM 794 C C . ASP A 1 99 ? 8.172 3.118 -11.875 1.00 93.12 99 ASP A C 1
ATOM 796 O O . ASP A 1 99 ? 8.714 3.167 -12.988 1.00 93.12 99 ASP A O 1
ATOM 800 N N . ASP A 1 100 ? 8.806 3.512 -10.769 1.00 91.75 100 ASP A N 1
ATOM 801 C CA . ASP A 1 100 ? 10.208 3.932 -10.775 1.00 91.75 100 ASP A CA 1
ATOM 802 C C . ASP A 1 100 ? 11.132 2.758 -11.144 1.00 91.75 100 ASP A C 1
ATOM 804 O O . ASP A 1 100 ? 11.994 2.902 -12.017 1.00 91.75 100 ASP A O 1
ATOM 808 N N . CYS A 1 101 ? 10.917 1.567 -10.566 1.00 92.62 101 CYS A N 1
ATOM 809 C CA . CYS A 1 101 ? 11.652 0.349 -10.929 1.00 92.62 101 CYS A CA 1
ATOM 810 C C . CYS A 1 101 ? 11.522 0.023 -12.422 1.00 92.62 101 CYS A C 1
ATOM 812 O O . CYS A 1 101 ? 12.531 -0.237 -13.078 1.00 92.62 101 CYS A O 1
ATOM 814 N N . ARG A 1 102 ? 10.308 0.098 -12.984 1.00 94.06 102 ARG A N 1
ATOM 815 C CA . ARG A 1 102 ? 10.065 -0.077 -14.425 1.00 94.06 102 ARG A CA 1
ATOM 816 C C . ARG A 1 102 ? 10.859 0.929 -15.253 1.00 94.06 102 ARG A C 1
ATOM 818 O O . ARG A 1 102 ? 11.500 0.557 -16.237 1.00 94.06 102 ARG A O 1
ATOM 825 N N . THR A 1 103 ? 10.809 2.206 -14.875 1.00 91.31 103 THR A N 1
ATOM 826 C CA . THR A 1 103 ? 11.519 3.275 -15.590 1.00 91.31 103 THR A CA 1
ATOM 827 C C . THR A 1 103 ? 13.018 2.987 -15.624 1.00 91.31 103 THR A C 1
ATOM 829 O O . THR A 1 103 ? 13.639 3.045 -16.687 1.00 91.31 103 THR A O 1
ATOM 832 N N . LEU A 1 104 ? 13.591 2.605 -14.482 1.00 90.19 104 LEU A N 1
ATOM 833 C CA . LEU A 1 104 ? 14.999 2.233 -14.366 1.00 90.19 104 LEU A CA 1
ATOM 834 C C . LEU A 1 104 ? 15.345 0.985 -15.189 1.00 90.19 104 LEU A C 1
ATOM 836 O O . LEU A 1 104 ? 16.346 0.996 -15.908 1.00 90.19 104 LEU A O 1
ATOM 840 N N . GLY A 1 105 ? 14.510 -0.056 -15.137 1.00 90.75 105 GLY A N 1
ATOM 841 C CA . GLY A 1 105 ? 14.671 -1.275 -15.932 1.00 90.75 105 GLY A CA 1
ATOM 842 C C . GLY A 1 105 ? 14.680 -0.984 -17.433 1.00 90.75 105 GLY A C 1
ATOM 843 O O . GLY A 1 105 ? 15.596 -1.393 -18.151 1.00 90.75 105 GLY A O 1
ATOM 844 N N . THR A 1 106 ? 13.730 -0.171 -17.901 1.00 89.69 106 THR A N 1
ATOM 845 C CA . THR A 1 106 ? 13.632 0.232 -19.312 1.00 89.69 106 THR A CA 1
ATOM 846 C C . THR A 1 106 ? 14.865 0.999 -19.771 1.00 89.69 106 THR A C 1
ATOM 848 O O . THR A 1 106 ? 15.397 0.725 -20.847 1.00 89.69 106 THR A O 1
ATOM 851 N N . LEU A 1 107 ? 15.350 1.936 -18.957 1.00 87.88 107 LEU A N 1
ATOM 852 C CA . LEU A 1 107 ? 16.545 2.720 -19.265 1.00 87.88 107 LEU A CA 1
ATOM 853 C C . LEU A 1 107 ? 17.813 1.867 -19.285 1.00 87.88 107 LEU A C 1
ATOM 855 O O . LEU A 1 107 ? 18.642 2.027 -20.182 1.00 87.88 107 LEU A O 1
ATOM 859 N N . SER A 1 108 ? 17.950 0.946 -18.330 1.00 86.81 108 SER A N 1
ATOM 860 C CA . SER A 1 108 ? 19.068 0.002 -18.274 1.00 86.81 108 SER A CA 1
ATOM 861 C C . SER A 1 108 ? 19.091 -0.901 -19.513 1.00 86.81 108 SER A C 1
ATOM 863 O O . SER A 1 108 ? 20.103 -0.973 -20.212 1.00 86.81 108 SER A O 1
ATOM 865 N N . SER A 1 109 ? 17.941 -1.494 -19.856 1.00 86.88 109 SER A N 1
ATOM 866 C CA . SER A 1 109 ? 17.752 -2.338 -21.046 1.00 86.88 109 SER A CA 1
ATOM 867 C C . SER A 1 109 ? 17.972 -1.573 -22.356 1.00 86.88 109 SER A C 1
ATOM 869 O O . SER A 1 109 ? 18.499 -2.111 -23.327 1.00 86.88 109 SER A O 1
ATOM 871 N N . TRP A 1 110 ? 17.589 -0.295 -22.408 1.00 85.38 110 TRP A N 1
ATOM 872 C CA . TRP A 1 110 ? 17.836 0.557 -23.571 1.00 85.38 110 TRP A CA 1
ATOM 873 C C . TRP A 1 110 ? 19.325 0.856 -23.761 1.00 85.38 110 TRP A C 1
ATOM 875 O O . TRP A 1 110 ? 19.855 0.723 -24.866 1.00 85.38 110 TRP A O 1
ATOM 885 N N . LYS A 1 111 ? 20.010 1.229 -22.674 1.00 83.44 111 LYS A N 1
ATOM 886 C CA . LYS A 1 111 ? 21.437 1.552 -22.694 1.00 83.44 111 LYS A CA 1
ATOM 887 C C . LYS A 1 111 ? 22.292 0.333 -23.041 1.00 83.44 111 LYS A C 1
ATOM 889 O O . LYS A 1 111 ? 23.238 0.472 -23.809 1.00 83.44 111 LYS A O 1
ATOM 894 N N . SER A 1 112 ? 21.958 -0.852 -22.525 1.00 83.06 112 SER A N 1
ATOM 895 C CA . SER A 1 112 ? 22.691 -2.088 -22.837 1.00 83.06 112 SER A CA 1
ATOM 896 C C . SER A 1 112 ? 22.580 -2.492 -24.312 1.00 83.06 112 SER A C 1
ATOM 898 O O . SER A 1 112 ? 23.516 -3.070 -24.858 1.00 83.06 112 SER A O 1
ATOM 900 N N . LYS A 1 113 ? 21.477 -2.131 -24.979 1.00 84.50 113 LYS A N 1
ATOM 901 C CA . LYS A 1 113 ? 21.238 -2.372 -26.412 1.00 84.50 113 LYS A CA 1
ATOM 902 C C . LYS A 1 113 ? 21.823 -1.290 -27.332 1.00 84.50 113 LYS A C 1
ATOM 904 O O . LYS A 1 113 ? 21.654 -1.385 -28.542 1.00 84.50 113 LYS A O 1
ATOM 909 N N . GLY A 1 114 ? 22.495 -0.274 -26.781 1.00 77.56 114 GLY A N 1
ATOM 910 C CA . GLY A 1 114 ? 23.136 0.793 -27.558 1.00 77.56 114 GLY A CA 1
ATOM 911 C C . GLY A 1 114 ? 22.164 1.757 -28.250 1.00 77.56 114 GLY A C 1
ATOM 912 O O . GLY A 1 114 ? 22.526 2.353 -29.258 1.00 77.56 114 GLY A O 1
ATOM 913 N N . GLY A 1 115 ? 20.928 1.894 -27.758 1.00 73.00 115 GLY A N 1
ATOM 914 C CA . GLY A 1 115 ? 19.921 2.739 -28.408 1.00 73.00 115 GLY A CA 1
ATOM 915 C C . GLY A 1 115 ? 20.163 4.250 -28.242 1.00 73.00 115 GLY A C 1
ATOM 916 O O . GLY A 1 115 ? 20.592 4.707 -27.180 1.00 73.00 115 GLY A O 1
ATOM 917 N N . GLU A 1 116 ? 19.804 5.047 -29.256 1.00 69.25 116 GLU A N 1
ATOM 918 C CA . GLU A 1 116 ? 19.945 6.517 -29.271 1.00 69.25 116 GLU A CA 1
ATOM 919 C C . GLU A 1 116 ? 18.610 7.280 -29.075 1.00 69.25 116 GLU A C 1
ATOM 921 O O . GLU A 1 116 ? 17.514 6.748 -29.226 1.00 69.25 116 GLU A O 1
ATOM 926 N N . GLY A 1 117 ? 18.700 8.547 -28.651 1.00 65.44 117 GLY A N 1
ATOM 927 C CA . GLY A 1 117 ? 17.730 9.217 -27.768 1.00 65.44 117 GLY A CA 1
ATOM 928 C C . GLY A 1 117 ? 16.306 9.526 -28.261 1.00 65.44 117 GLY A C 1
ATOM 929 O O . GLY A 1 117 ? 15.471 9.851 -27.414 1.00 65.44 117 GLY A O 1
ATOM 930 N N . SER A 1 118 ? 15.977 9.438 -29.554 1.00 66.88 118 SER A N 1
ATOM 931 C CA . SER A 1 118 ? 14.613 9.755 -30.030 1.00 66.88 118 SER A CA 1
ATOM 932 C C . SER A 1 118 ? 13.604 8.643 -29.734 1.00 66.88 118 SER A C 1
ATOM 934 O O . SER A 1 118 ? 12.463 8.915 -29.361 1.00 66.88 118 SER A O 1
ATOM 936 N N . ASP A 1 119 ? 14.040 7.390 -29.830 1.00 80.19 119 ASP A N 1
ATOM 937 C CA . ASP A 1 119 ? 13.171 6.218 -29.685 1.00 80.19 119 ASP A CA 1
ATOM 938 C C . ASP A 1 119 ? 12.945 5.842 -28.213 1.00 80.19 119 ASP A C 1
ATOM 940 O O . ASP A 1 119 ? 11.927 5.243 -27.858 1.00 80.19 119 ASP A O 1
ATOM 944 N N . LEU A 1 120 ? 13.848 6.280 -27.329 1.00 81.81 120 LEU A N 1
ATOM 945 C CA . LEU A 1 120 ? 13.770 6.039 -25.891 1.00 81.81 120 LEU A CA 1
ATOM 946 C C . LEU A 1 120 ? 12.536 6.679 -25.253 1.00 81.81 120 LEU A C 1
ATOM 948 O O . LEU A 1 120 ? 11.857 6.042 -24.453 1.00 81.81 120 LEU A O 1
ATOM 952 N N . GLN A 1 121 ? 12.228 7.930 -25.603 1.00 83.50 121 GLN A N 1
ATOM 953 C CA . GLN A 1 121 ? 11.071 8.636 -25.042 1.00 83.50 121 GLN A CA 1
ATOM 954 C C . GLN A 1 121 ? 9.759 7.979 -25.461 1.00 83.50 121 GLN A C 1
ATOM 956 O O . GLN A 1 121 ? 8.869 7.790 -24.635 1.00 83.50 121 GLN A O 1
ATOM 961 N N . LYS A 1 122 ? 9.662 7.573 -26.731 1.00 86.12 122 LYS A N 1
ATOM 962 C CA . LYS A 1 122 ? 8.500 6.844 -27.236 1.00 86.12 122 LYS A CA 1
ATOM 963 C C . LYS A 1 122 ? 8.335 5.512 -26.503 1.00 86.12 122 LYS A C 1
ATOM 965 O O . LYS A 1 122 ? 7.259 5.248 -25.974 1.00 86.12 122 LYS A O 1
ATOM 970 N N . LYS A 1 123 ? 9.420 4.742 -26.373 1.00 85.12 123 LYS A N 1
ATOM 971 C CA . LYS A 1 123 ? 9.422 3.474 -25.638 1.00 85.12 123 LYS A CA 1
ATOM 972 C C . LYS A 1 123 ? 9.017 3.649 -24.174 1.00 85.12 123 LYS A C 1
ATOM 974 O O . LYS A 1 123 ? 8.184 2.896 -23.689 1.00 85.12 123 LYS A O 1
ATOM 979 N N . LEU A 1 124 ? 9.557 4.654 -23.481 1.00 87.12 124 LEU A N 1
ATOM 980 C CA . LEU A 1 124 ? 9.207 4.947 -22.088 1.00 87.12 124 LEU A CA 1
ATOM 981 C C . LEU A 1 124 ? 7.726 5.294 -21.918 1.00 87.12 124 LEU A C 1
ATOM 983 O O . LEU A 1 124 ? 7.128 4.887 -20.928 1.00 87.12 124 LEU A O 1
ATOM 987 N N . GLN A 1 125 ? 7.133 6.041 -22.854 1.00 88.62 125 GLN A N 1
ATOM 988 C CA . GLN A 1 125 ? 5.711 6.389 -22.786 1.00 88.62 125 GLN A CA 1
ATOM 989 C C . GLN A 1 125 ? 4.809 5.189 -23.079 1.00 88.62 125 GLN A C 1
ATOM 991 O O . GLN A 1 125 ? 3.837 4.973 -22.358 1.00 88.62 125 GLN A O 1
ATOM 996 N N . GLU A 1 126 ? 5.127 4.398 -24.105 1.00 89.12 126 GLU A N 1
ATOM 997 C CA . GLU A 1 126 ? 4.369 3.189 -24.446 1.00 89.12 126 GLU A CA 1
ATOM 998 C C . GLU A 1 126 ? 4.390 2.180 -23.293 1.00 89.12 126 GLU A C 1
ATOM 1000 O O . GLU A 1 126 ? 3.335 1.716 -22.859 1.00 89.12 126 GLU A O 1
ATOM 1005 N N . ASP A 1 127 ? 5.579 1.929 -22.742 1.00 88.81 127 ASP A N 1
ATOM 1006 C CA . ASP A 1 127 ? 5.792 1.056 -21.590 1.00 88.81 127 ASP A CA 1
ATOM 1007 C C . ASP A 1 127 ? 5.090 1.573 -20.324 1.00 88.81 127 ASP A C 1
ATOM 1009 O O . ASP A 1 127 ? 4.449 0.827 -19.588 1.00 88.81 127 ASP A O 1
ATOM 1013 N N . ARG A 1 128 ? 5.120 2.888 -20.083 1.00 91.69 128 ARG A N 1
ATOM 1014 C CA . ARG A 1 128 ? 4.387 3.488 -18.964 1.00 91.69 128 ARG A CA 1
ATOM 1015 C C . ARG A 1 128 ? 2.879 3.274 -19.095 1.00 91.69 128 ARG A C 1
ATOM 1017 O O . ARG A 1 128 ? 2.220 2.965 -18.104 1.00 91.69 128 ARG A O 1
ATOM 1024 N N . ILE A 1 129 ? 2.316 3.450 -20.292 1.00 92.31 129 ILE A N 1
ATOM 1025 C CA . ILE A 1 129 ? 0.876 3.281 -20.531 1.00 92.31 129 ILE A CA 1
ATOM 1026 C C . ILE A 1 129 ? 0.464 1.817 -20.356 1.00 92.31 129 ILE A C 1
ATOM 1028 O O . ILE A 1 129 ? -0.568 1.555 -19.732 1.00 92.31 129 ILE A O 1
ATOM 1032 N N . SER A 1 130 ? 1.238 0.871 -20.896 1.00 93.12 130 SER A N 1
ATOM 1033 C CA . SER A 1 130 ? 0.951 -0.558 -20.743 1.00 93.12 130 SER A CA 1
ATOM 1034 C C . SER A 1 130 ? 1.054 -0.970 -19.276 1.00 93.12 130 SER A C 1
ATOM 1036 O O . SER A 1 130 ? 0.104 -1.539 -18.736 1.00 93.12 130 SER A O 1
ATOM 1038 N N . PHE A 1 131 ? 2.133 -0.582 -18.594 1.00 95.06 131 PHE A N 1
ATOM 1039 C CA . PHE A 1 131 ? 2.352 -0.906 -17.192 1.00 95.06 131 PHE A CA 1
ATOM 1040 C C . PHE A 1 131 ? 1.291 -0.301 -16.277 1.00 95.06 131 PHE A C 1
ATOM 1042 O O . PHE A 1 131 ? 0.831 -0.965 -15.350 1.00 95.06 131 PHE A O 1
ATOM 1049 N N . ALA A 1 132 ? 0.854 0.939 -16.522 1.00 93.25 132 ALA A N 1
ATOM 1050 C CA . ALA A 1 132 ? -0.170 1.608 -15.716 1.00 93.25 132 ALA A CA 1
ATOM 1051 C C . ALA A 1 132 ? -1.510 0.852 -15.684 1.00 93.25 132 ALA A C 1
ATOM 1053 O O . ALA A 1 132 ? -2.235 0.966 -14.698 1.00 93.25 132 ALA A O 1
ATOM 1054 N N . ARG A 1 133 ? -1.824 0.066 -16.722 1.00 94.75 133 ARG A N 1
ATOM 1055 C CA . ARG A 1 133 ? -3.060 -0.731 -16.820 1.00 94.75 133 ARG A CA 1
ATOM 1056 C C . ARG A 1 133 ? -2.993 -2.069 -16.084 1.00 94.75 133 ARG A C 1
ATOM 1058 O O . ARG A 1 133 ? -4.035 -2.684 -15.878 1.00 94.75 133 ARG A O 1
ATOM 1065 N N . LEU A 1 134 ? -1.795 -2.524 -15.723 1.00 95.38 134 LEU A N 1
ATOM 1066 C CA . LEU A 1 134 ? -1.598 -3.773 -14.994 1.00 95.38 134 LEU A CA 1
ATOM 1067 C C . LEU A 1 134 ? -2.045 -3.623 -13.537 1.00 95.38 134 LEU A C 1
ATOM 1069 O O . LEU A 1 134 ? -1.857 -2.568 -12.924 1.00 95.38 134 LEU A O 1
ATOM 1073 N N . ASP A 1 135 ? -2.597 -4.692 -12.969 1.00 93.00 135 ASP A N 1
ATOM 1074 C CA . ASP A 1 135 ? -2.820 -4.790 -11.530 1.00 93.00 135 ASP A CA 1
ATOM 1075 C C . ASP A 1 135 ? -1.510 -5.122 -10.796 1.00 93.00 135 ASP A C 1
ATOM 1077 O O . ASP A 1 135 ? -0.478 -5.382 -11.413 1.00 93.00 135 ASP A O 1
ATOM 1081 N N . LEU A 1 136 ? -1.512 -5.064 -9.462 1.00 93.75 136 LEU A N 1
ATOM 1082 C CA . LEU A 1 136 ? -0.282 -5.254 -8.689 1.00 93.75 136 LEU A CA 1
ATOM 1083 C C . LEU A 1 136 ? 0.402 -6.615 -8.955 1.00 93.75 136 LEU A C 1
ATOM 1085 O O . LEU A 1 136 ? 1.612 -6.603 -9.189 1.00 93.75 136 LEU A O 1
ATOM 1089 N N . PRO A 1 137 ? -0.311 -7.762 -8.983 1.00 93.94 137 PRO A N 1
ATOM 1090 C CA . PRO A 1 137 ? 0.283 -9.036 -9.382 1.00 93.94 137 PRO A CA 1
ATOM 1091 C C . PRO A 1 137 ? 0.934 -9.000 -10.767 1.00 93.94 137 PRO A C 1
ATOM 1093 O O . PRO A 1 137 ? 2.087 -9.409 -10.905 1.00 93.94 137 PRO A O 1
ATOM 1096 N N . ALA A 1 138 ? 0.244 -8.470 -11.782 1.00 96.00 138 ALA A N 1
ATOM 1097 C CA . ALA A 1 138 ? 0.797 -8.397 -13.128 1.00 96.00 138 ALA A CA 1
ATOM 1098 C C . ALA A 1 138 ? 1.971 -7.411 -13.231 1.00 96.00 138 ALA A C 1
ATOM 1100 O O . ALA A 1 138 ? 2.900 -7.667 -13.988 1.00 96.00 138 ALA A O 1
ATOM 1101 N N . LYS A 1 139 ? 1.984 -6.323 -12.446 1.00 96.50 139 LYS A N 1
ATOM 1102 C CA . LYS A 1 139 ? 3.134 -5.407 -12.354 1.00 96.50 139 LYS A CA 1
ATOM 1103 C C . LYS A 1 139 ? 4.377 -6.104 -11.805 1.00 96.50 139 LYS A C 1
ATOM 1105 O O . LYS A 1 139 ? 5.453 -5.923 -12.363 1.00 96.50 139 LYS A O 1
ATOM 1110 N N . LEU A 1 140 ? 4.240 -6.879 -10.726 1.00 96.44 140 LEU A N 1
ATOM 1111 C CA . LEU A 1 140 ? 5.364 -7.621 -10.142 1.00 96.44 140 LEU A CA 1
ATOM 1112 C C . LEU A 1 140 ? 5.909 -8.650 -11.133 1.00 96.44 140 LEU A C 1
ATOM 1114 O O . LEU A 1 140 ? 7.114 -8.695 -11.355 1.00 96.44 140 LEU A O 1
ATOM 1118 N N . LYS A 1 141 ? 5.014 -9.400 -11.785 1.00 95.75 141 LYS A N 1
ATOM 1119 C CA . LYS A 1 141 ? 5.394 -10.370 -12.813 1.00 95.75 141 LYS A CA 1
ATOM 1120 C C . LYS A 1 141 ? 6.079 -9.709 -14.013 1.00 95.75 141 LYS A C 1
ATOM 1122 O O . LYS A 1 141 ? 7.088 -10.205 -14.480 1.00 95.75 141 LYS A O 1
ATOM 1127 N N . TYR A 1 142 ? 5.572 -8.566 -14.476 1.00 95.81 142 TYR A N 1
ATOM 1128 C CA . TYR A 1 142 ? 6.190 -7.804 -15.563 1.00 95.81 142 TYR A CA 1
ATOM 1129 C C . TYR A 1 142 ? 7.638 -7.408 -15.244 1.00 95.81 142 TYR A C 1
ATOM 1131 O O . TYR A 1 142 ? 8.518 -7.553 -16.083 1.00 95.81 142 TYR A O 1
ATOM 1139 N N . LEU A 1 143 ? 7.893 -6.919 -14.026 1.00 95.88 143 LEU A N 1
ATOM 1140 C CA . LEU A 1 143 ? 9.241 -6.534 -13.599 1.00 95.88 143 LEU A CA 1
ATOM 1141 C C . LEU A 1 143 ? 10.193 -7.734 -13.499 1.00 95.88 143 LEU A C 1
ATOM 1143 O O . LEU A 1 143 ? 11.376 -7.598 -13.810 1.00 95.88 143 LEU A O 1
ATOM 1147 N N . GLU A 1 144 ? 9.682 -8.890 -13.084 1.00 95.25 144 GLU A N 1
ATOM 1148 C CA . GLU A 1 144 ? 10.436 -10.141 -13.032 1.00 95.25 144 GLU A CA 1
ATOM 1149 C C . GLU A 1 144 ? 10.757 -10.664 -14.439 1.00 95.25 144 GLU A C 1
ATOM 1151 O O . GLU A 1 144 ? 11.923 -10.902 -14.742 1.00 95.25 144 GLU A O 1
ATOM 1156 N N . ASP A 1 145 ? 9.754 -10.762 -15.312 1.00 95.25 145 ASP A N 1
ATOM 1157 C CA . ASP A 1 145 ? 9.894 -11.322 -16.659 1.00 95.25 145 ASP A CA 1
ATOM 1158 C C . ASP A 1 145 ? 10.761 -10.431 -17.576 1.00 95.25 145 ASP A C 1
ATOM 1160 O O . ASP A 1 145 ? 11.603 -10.938 -18.317 1.00 95.25 145 ASP A O 1
ATOM 1164 N N . GLU A 1 146 ? 10.585 -9.103 -17.538 1.00 93.62 146 GLU A N 1
ATOM 1165 C CA . GLU A 1 146 ? 11.266 -8.184 -18.470 1.00 93.62 146 GLU A CA 1
ATOM 1166 C C . GLU A 1 146 ? 12.625 -7.679 -17.972 1.00 93.62 146 GLU A C 1
ATOM 1168 O O . GLU A 1 146 ? 13.491 -7.319 -18.778 1.00 93.62 146 GLU A O 1
ATOM 1173 N N . PHE A 1 147 ? 12.811 -7.592 -16.651 1.00 93.00 147 PHE A N 1
ATOM 1174 C CA . PHE A 1 147 ? 13.993 -6.964 -16.051 1.00 93.00 147 PHE A CA 1
ATOM 1175 C C . PHE A 1 147 ? 14.698 -7.826 -15.003 1.00 93.00 147 PHE A C 1
ATOM 1177 O O . PHE A 1 147 ? 15.664 -7.347 -14.410 1.00 93.00 147 PHE A O 1
ATOM 1184 N N . GLU A 1 148 ? 14.237 -9.056 -14.757 1.00 92.75 148 GLU A N 1
ATOM 1185 C CA . GLU A 1 148 ? 14.769 -9.948 -13.715 1.00 92.75 148 GLU A CA 1
ATOM 1186 C C . GLU A 1 148 ? 14.720 -9.309 -12.309 1.00 92.75 148 GLU A C 1
ATOM 1188 O O . GLU A 1 148 ? 15.540 -9.595 -11.433 1.00 92.75 148 GLU A O 1
ATOM 1193 N N . LEU A 1 149 ? 13.749 -8.416 -12.074 1.00 91.44 149 LEU A N 1
ATOM 1194 C CA . LEU A 1 149 ? 13.568 -7.718 -10.802 1.00 91.44 149 LEU A CA 1
ATOM 1195 C C . LEU A 1 149 ? 12.512 -8.425 -9.947 1.00 91.44 149 LEU A C 1
ATOM 1197 O O . LEU A 1 149 ? 11.312 -8.211 -10.115 1.00 91.44 149 LEU A O 1
ATOM 1201 N N . SER A 1 150 ? 12.963 -9.212 -8.971 1.00 90.94 150 SER A N 1
ATOM 1202 C CA . SER A 1 150 ? 12.103 -9.866 -7.980 1.00 90.94 150 SER A CA 1
ATOM 1203 C C . SER A 1 150 ? 12.448 -9.438 -6.550 1.00 90.94 150 SER A C 1
ATOM 1205 O O . SER A 1 150 ? 13.538 -8.939 -6.259 1.00 90.94 150 SER A O 1
ATOM 1207 N N . SER A 1 151 ? 11.492 -9.598 -5.632 1.00 89.12 151 SER A N 1
ATOM 1208 C CA . SER A 1 151 ? 11.688 -9.313 -4.210 1.00 89.12 151 SER A CA 1
ATOM 1209 C C . SER A 1 151 ? 11.224 -10.495 -3.365 1.00 89.12 151 SER A C 1
ATOM 1211 O O . SER A 1 151 ? 10.114 -10.988 -3.579 1.00 89.12 151 SER A O 1
ATOM 1213 N N . PRO A 1 152 ? 11.986 -10.890 -2.325 1.00 87.44 152 PRO A N 1
ATOM 1214 C CA . PRO A 1 152 ? 11.531 -11.876 -1.344 1.00 87.44 152 PRO A CA 1
ATOM 1215 C C . PRO A 1 152 ? 10.228 -11.470 -0.642 1.00 87.44 152 PRO A C 1
ATOM 1217 O O . PRO A 1 152 ? 9.548 -12.303 -0.058 1.00 87.44 152 PRO A O 1
ATOM 1220 N N . SER A 1 153 ? 9.874 -10.181 -0.674 1.00 87.62 153 SER A N 1
ATOM 1221 C CA . SER A 1 153 ? 8.649 -9.672 -0.058 1.00 87.62 153 SER A CA 1
ATOM 1222 C C . SER A 1 153 ? 7.399 -9.821 -0.936 1.00 87.62 153 SER A C 1
ATOM 1224 O O . SER A 1 153 ? 6.308 -9.492 -0.468 1.00 87.62 153 SER A O 1
ATOM 1226 N N . ASN A 1 154 ? 7.527 -10.292 -2.184 1.00 90.69 154 ASN A N 1
ATOM 1227 C CA . ASN A 1 154 ? 6.417 -10.365 -3.142 1.00 90.69 154 ASN A CA 1
ATOM 1228 C C . ASN A 1 154 ? 5.233 -11.170 -2.599 1.00 90.69 154 ASN A C 1
ATOM 1230 O O . ASN A 1 154 ? 4.090 -10.734 -2.699 1.00 90.69 154 ASN A O 1
ATOM 1234 N N . GLU A 1 155 ? 5.496 -12.303 -1.957 1.00 89.06 155 GLU A N 1
ATOM 1235 C CA . GLU A 1 155 ? 4.458 -13.165 -1.393 1.00 89.06 155 GLU A CA 1
ATOM 1236 C C . GLU A 1 155 ? 3.635 -12.459 -0.297 1.00 89.06 155 GLU A C 1
ATOM 1238 O O . GLU A 1 155 ? 2.401 -12.490 -0.311 1.00 89.06 155 GLU A O 1
ATOM 1243 N N . HIS A 1 156 ? 4.308 -11.729 0.597 1.00 89.50 156 HIS A N 1
ATOM 1244 C CA . HIS A 1 156 ? 3.664 -10.921 1.634 1.00 89.50 156 HIS A CA 1
ATOM 1245 C C . HIS A 1 156 ? 2.800 -9.812 1.024 1.00 89.50 156 HIS A C 1
ATOM 1247 O O . HIS A 1 156 ? 1.630 -9.659 1.381 1.00 89.50 156 HIS A O 1
ATOM 1253 N N . ILE A 1 157 ? 3.355 -9.078 0.057 1.00 91.88 157 ILE A N 1
ATOM 1254 C CA . ILE A 1 157 ? 2.669 -7.997 -0.660 1.00 91.88 157 ILE A CA 1
ATOM 1255 C C . ILE A 1 157 ? 1.406 -8.523 -1.352 1.00 91.88 157 ILE A C 1
ATOM 1257 O O . ILE A 1 157 ? 0.341 -7.914 -1.241 1.00 91.88 157 ILE A O 1
ATOM 1261 N N . LEU A 1 158 ? 1.502 -9.665 -2.036 1.00 92.50 158 LEU A N 1
ATOM 1262 C CA . LEU A 1 158 ? 0.375 -10.282 -2.729 1.00 92.50 158 LEU A CA 1
ATOM 1263 C C . LEU A 1 158 ? -0.717 -10.731 -1.753 1.00 92.50 158 LEU A C 1
ATOM 1265 O O . LEU A 1 158 ? -1.897 -10.525 -2.037 1.00 92.50 158 LEU A O 1
ATOM 1269 N N . SER A 1 159 ? -0.350 -11.278 -0.590 1.00 92.12 159 SER A N 1
ATOM 1270 C CA . SER A 1 159 ? -1.328 -11.646 0.443 1.00 92.12 159 SER A CA 1
ATOM 1271 C C . SER A 1 159 ? -2.088 -10.423 0.988 1.00 92.12 159 SER A C 1
ATOM 1273 O O . SER A 1 159 ? -3.315 -10.450 1.102 1.00 92.12 159 SER A O 1
ATOM 1275 N N . LEU A 1 160 ? -1.392 -9.300 1.216 1.00 92.12 160 LEU A N 1
ATOM 1276 C CA . LEU A 1 160 ? -2.003 -8.036 1.647 1.00 92.12 160 LEU A CA 1
ATOM 1277 C C . LEU A 1 160 ? -2.873 -7.412 0.553 1.00 92.12 160 LEU A C 1
ATOM 1279 O O . LEU A 1 160 ? -3.924 -6.842 0.844 1.00 92.12 160 LEU A O 1
ATOM 1283 N N . PHE A 1 161 ? -2.479 -7.545 -0.713 1.00 91.56 161 PHE A N 1
ATOM 1284 C CA . PHE A 1 161 ? -3.289 -7.097 -1.842 1.00 91.56 161 PHE A CA 1
ATOM 1285 C C . PHE A 1 161 ? -4.620 -7.852 -1.930 1.00 91.56 161 PHE A C 1
ATOM 1287 O O . PHE A 1 161 ? -5.661 -7.220 -2.121 1.00 91.56 161 PHE A O 1
ATOM 1294 N N . ARG A 1 162 ? -4.619 -9.178 -1.724 1.00 90.25 162 ARG A N 1
ATOM 1295 C CA . ARG A 1 162 ? -5.855 -9.978 -1.637 1.00 90.25 162 ARG A CA 1
ATOM 1296 C C . ARG A 1 162 ? -6.719 -9.529 -0.457 1.00 90.25 162 ARG A C 1
ATOM 1298 O O . ARG A 1 162 ? -7.900 -9.253 -0.645 1.00 90.25 162 ARG A O 1
ATOM 1305 N N . ALA A 1 163 ? -6.127 -9.328 0.724 1.00 90.12 163 ALA A N 1
ATOM 1306 C CA . ALA A 1 163 ? -6.844 -8.787 1.885 1.00 90.12 163 ALA A CA 1
ATOM 1307 C C . ALA A 1 163 ? -7.496 -7.436 1.598 1.00 90.12 163 ALA A C 1
ATOM 1309 O O . ALA A 1 163 ? -8.676 -7.239 1.884 1.00 90.12 163 ALA A O 1
ATOM 1310 N N . ARG A 1 164 ? -6.770 -6.529 0.945 1.00 89.56 164 ARG A N 1
ATOM 1311 C CA . ARG A 1 164 ? -7.302 -5.236 0.518 1.00 89.56 164 ARG A CA 1
ATOM 1312 C C . ARG A 1 164 ? -8.492 -5.384 -0.434 1.00 89.56 164 ARG A C 1
ATOM 1314 O O . ARG A 1 164 ? -9.452 -4.631 -0.299 1.00 89.56 164 ARG A O 1
ATOM 1321 N N . ARG A 1 165 ? -8.471 -6.337 -1.374 1.00 86.31 165 ARG A N 1
ATOM 1322 C CA . ARG A 1 165 ? -9.609 -6.602 -2.277 1.00 86.31 165 ARG A CA 1
ATOM 1323 C C . ARG A 1 165 ? -10.842 -7.083 -1.515 1.00 86.31 165 ARG A C 1
ATOM 1325 O O . ARG A 1 165 ? -11.925 -6.548 -1.739 1.00 86.31 165 ARG A O 1
ATOM 1332 N N . VAL A 1 166 ? -10.669 -8.032 -0.596 1.00 87.00 166 VAL A N 1
ATOM 1333 C CA . VAL A 1 166 ? -11.761 -8.551 0.240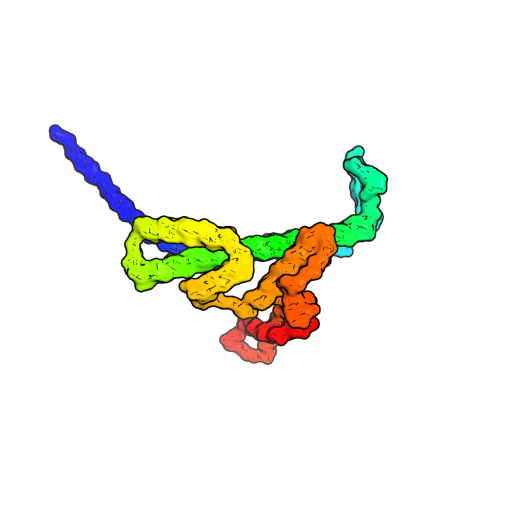 1.00 87.00 166 VAL A CA 1
ATOM 1334 C C . VAL A 1 166 ? -12.353 -7.433 1.101 1.00 87.00 166 VAL A C 1
ATOM 1336 O O . VAL A 1 166 ? -13.560 -7.218 1.071 1.00 87.00 166 VAL A O 1
ATOM 1339 N N . LEU A 1 167 ? -11.511 -6.663 1.796 1.00 85.00 167 LEU A N 1
ATOM 1340 C CA . LEU A 1 167 ? -11.941 -5.580 2.690 1.00 85.00 167 LEU A CA 1
ATOM 1341 C C . LEU A 1 167 ? -12.595 -4.396 1.955 1.00 85.00 167 LEU A C 1
ATOM 1343 O O . LEU A 1 167 ? -13.407 -3.676 2.542 1.00 85.00 167 LEU A O 1
ATOM 1347 N N . ALA A 1 168 ? -12.231 -4.157 0.693 1.00 79.00 168 ALA A N 1
ATOM 1348 C CA . ALA A 1 168 ? -12.796 -3.078 -0.115 1.00 79.00 168 ALA A CA 1
ATOM 1349 C C . ALA A 1 168 ? -14.192 -3.405 -0.671 1.00 79.00 168 ALA A C 1
ATOM 1351 O O . ALA A 1 168 ? -14.955 -2.485 -0.966 1.00 79.00 168 ALA A O 1
ATOM 1352 N N . ASN A 1 169 ? -14.547 -4.686 -0.806 1.00 72.75 169 ASN A N 1
ATOM 1353 C CA . ASN A 1 169 ? -15.876 -5.080 -1.260 1.00 72.75 169 ASN A CA 1
ATOM 1354 C C . ASN A 1 169 ? -16.920 -4.732 -0.188 1.00 72.75 169 ASN A C 1
ATOM 1356 O O . ASN A 1 169 ? -16.728 -5.020 0.990 1.00 72.75 169 ASN A O 1
ATOM 1360 N N . SER A 1 170 ? -18.053 -4.150 -0.591 1.00 61.06 170 SER A N 1
ATOM 1361 C CA . SER A 1 170 ? -19.133 -3.738 0.326 1.00 61.06 170 SER A CA 1
ATOM 1362 C C . SER A 1 170 ? -19.722 -4.888 1.148 1.00 61.06 170 SER A C 1
ATOM 1364 O O . SER A 1 170 ? -20.309 -4.650 2.198 1.00 61.06 170 SER A O 1
ATOM 1366 N N . SER A 1 171 ? -19.554 -6.128 0.687 1.00 68.75 171 SER A N 1
ATOM 1367 C CA . SER A 1 171 ? -19.993 -7.336 1.379 1.00 68.75 171 SER A CA 1
ATOM 1368 C C . SER A 1 171 ? -18.892 -8.031 2.188 1.00 68.75 171 SER A C 1
ATOM 1370 O O . SER A 1 171 ? -19.197 -8.983 2.898 1.00 68.75 171 SER A O 1
ATOM 1372 N N . SER A 1 172 ? -17.626 -7.606 2.070 1.00 71.44 172 SER A N 1
ATOM 1373 C CA . SER A 1 172 ? -16.459 -8.273 2.675 1.00 71.44 172 SER A CA 1
ATOM 1374 C C . SER A 1 172 ? -16.402 -9.793 2.427 1.00 71.44 172 SER A C 1
ATOM 1376 O O . SER A 1 172 ? -15.891 -10.548 3.252 1.00 71.44 172 SER A O 1
ATOM 1378 N N . ILE A 1 173 ? -16.953 -10.265 1.301 1.00 81.88 173 ILE A N 1
ATOM 1379 C CA . ILE A 1 173 ? -17.006 -11.693 0.958 1.00 81.88 173 ILE A CA 1
ATOM 1380 C C . ILE A 1 173 ? -15.686 -12.112 0.312 1.00 81.88 173 ILE A C 1
ATOM 1382 O O . ILE A 1 173 ? -15.277 -11.538 -0.700 1.00 81.88 173 ILE A O 1
ATOM 1386 N N . VAL A 1 174 ? -15.071 -13.151 0.876 1.00 85.88 174 VAL A N 1
ATOM 1387 C CA . VAL A 1 174 ? -13.936 -13.868 0.284 1.00 85.88 174 VAL A CA 1
ATOM 1388 C C . VAL A 1 174 ? -14.432 -14.700 -0.897 1.00 85.88 174 VAL A C 1
ATOM 1390 O O . VAL A 1 174 ? -15.374 -15.482 -0.750 1.00 85.88 174 VAL A O 1
ATOM 1393 N N . ARG A 1 175 ? -13.814 -14.536 -2.068 1.00 85.31 175 ARG A N 1
ATOM 1394 C CA . ARG A 1 175 ? -14.126 -15.317 -3.274 1.00 85.31 175 ARG A CA 1
ATOM 1395 C C . ARG A 1 175 ? -13.109 -16.439 -3.461 1.00 85.31 175 ARG A C 1
ATOM 1397 O O . ARG A 1 175 ? -12.019 -16.378 -2.909 1.00 85.31 175 ARG A O 1
ATOM 1404 N N . GLU A 1 176 ? -13.434 -17.427 -4.294 1.00 86.12 176 GLU A N 1
ATOM 1405 C CA . GLU A 1 176 ? -12.501 -18.508 -4.667 1.00 86.12 176 GLU A CA 1
ATOM 1406 C C . GLU A 1 176 ? -11.149 -17.981 -5.173 1.00 86.12 176 GLU A C 1
ATOM 1408 O O . GLU A 1 176 ? -10.105 -18.485 -4.780 1.00 86.12 176 GLU A O 1
ATOM 1413 N N . GLU A 1 177 ? -11.162 -16.912 -5.972 1.00 84.81 177 GLU A N 1
ATOM 1414 C CA . GLU A 1 177 ? -9.955 -16.251 -6.493 1.00 84.81 177 GLU A CA 1
ATOM 1415 C C . GLU A 1 177 ? -9.061 -15.610 -5.413 1.00 84.81 177 GLU A C 1
ATOM 1417 O O . GLU A 1 177 ? -7.899 -15.305 -5.681 1.00 84.81 177 GLU A O 1
ATOM 1422 N N . ASP A 1 178 ? -9.585 -15.399 -4.202 1.00 83.06 178 ASP A N 1
ATOM 1423 C CA . ASP A 1 178 ? -8.836 -14.857 -3.066 1.00 83.06 178 ASP A CA 1
ATOM 1424 C C . ASP A 1 178 ? -8.201 -15.969 -2.204 1.00 83.06 178 ASP A C 1
ATOM 1426 O O . ASP A 1 178 ? -7.389 -15.673 -1.321 1.00 83.06 178 ASP A O 1
ATOM 1430 N N . LEU A 1 179 ? -8.555 -17.240 -2.446 1.00 87.31 179 LEU A N 1
ATOM 1431 C CA . LEU A 1 179 ? -8.101 -18.395 -1.673 1.00 87.31 179 LEU A CA 1
ATOM 1432 C C . LEU A 1 179 ? -6.798 -18.984 -2.226 1.00 87.31 179 LEU A C 1
ATOM 1434 O O . LEU A 1 179 ? -6.590 -19.105 -3.429 1.00 87.31 179 LEU A O 1
ATOM 1438 N N . GLU A 1 180 ? -5.940 -19.445 -1.321 1.00 82.00 180 GLU A N 1
ATOM 1439 C CA . GLU A 1 180 ? -4.755 -20.244 -1.620 1.00 82.00 180 GLU A CA 1
ATOM 1440 C C . GLU A 1 180 ? -4.903 -21.594 -0.916 1.00 82.00 180 GLU A C 1
ATOM 1442 O O . GLU A 1 180 ? -5.083 -21.654 0.300 1.00 82.00 180 GLU A O 1
ATOM 1447 N N . GLY A 1 181 ? -4.935 -22.691 -1.678 1.00 82.44 181 GLY A N 1
ATOM 1448 C CA . GLY A 1 181 ? -5.211 -24.017 -1.108 1.00 82.44 181 GLY A CA 1
ATOM 1449 C C . GLY A 1 181 ? -6.561 -24.107 -0.377 1.00 82.44 181 GLY A C 1
ATOM 1450 O O . GLY A 1 181 ? -6.679 -24.825 0.614 1.00 82.44 181 GLY A O 1
ATOM 1451 N N . GLY A 1 182 ? -7.565 -23.339 -0.821 1.00 86.56 182 GLY A N 1
ATOM 1452 C CA . GLY A 1 182 ? -8.899 -23.291 -0.209 1.00 86.56 182 GLY A CA 1
ATOM 1453 C C . GLY A 1 182 ? -8.996 -22.452 1.071 1.00 86.56 182 GLY A C 1
ATOM 1454 O O . GLY A 1 182 ? -10.044 -22.451 1.714 1.00 86.56 182 GLY A O 1
ATOM 1455 N N . LYS A 1 183 ? -7.934 -21.732 1.458 1.00 87.62 183 LYS A N 1
ATOM 1456 C CA . LYS A 1 183 ? -7.924 -20.854 2.635 1.00 87.62 183 LYS A CA 1
ATOM 1457 C C . LYS A 1 183 ? -7.565 -19.425 2.262 1.00 87.62 183 LYS A C 1
ATOM 1459 O O . LYS A 1 183 ? -6.755 -19.179 1.375 1.00 87.62 183 LYS A O 1
ATOM 1464 N N . PHE A 1 184 ? -8.166 -18.477 2.970 1.00 89.12 184 PHE A N 1
ATOM 1465 C CA . PHE A 1 184 ? -7.749 -17.086 2.907 1.00 89.12 184 PHE A CA 1
ATOM 1466 C C . PHE A 1 184 ? -6.602 -16.873 3.897 1.00 89.12 184 PHE A C 1
ATOM 1468 O O . PHE A 1 184 ? -6.796 -17.028 5.103 1.00 89.12 184 PHE A O 1
ATOM 1475 N N . THR A 1 185 ? -5.416 -16.536 3.393 1.00 89.81 185 THR A N 1
ATOM 1476 C CA . THR A 1 185 ? -4.195 -16.443 4.202 1.00 89.81 185 THR A CA 1
ATOM 1477 C C . THR A 1 185 ? -3.533 -15.084 4.019 1.00 89.81 185 THR A C 1
ATOM 1479 O O . THR A 1 185 ? -3.269 -14.654 2.895 1.00 89.81 185 THR A O 1
ATOM 1482 N N . VAL A 1 186 ? -3.222 -14.427 5.137 1.00 89.88 186 VAL A N 1
ATOM 1483 C CA . VAL A 1 186 ? -2.389 -13.220 5.177 1.00 89.88 186 VAL A CA 1
ATOM 1484 C C . VAL A 1 186 ? -1.008 -13.625 5.671 1.00 89.88 186 VAL A C 1
ATOM 1486 O O . VAL A 1 186 ? -0.877 -14.147 6.773 1.00 89.88 186 VAL A O 1
ATOM 1489 N N . LYS A 1 187 ? 0.022 -13.390 4.859 1.00 89.25 187 LYS A N 1
ATOM 1490 C CA . LYS A 1 187 ? 1.400 -13.786 5.159 1.00 89.25 187 LYS A CA 1
ATOM 1491 C C . LYS A 1 187 ? 2.148 -12.580 5.698 1.00 89.25 187 LYS A C 1
ATOM 1493 O O . LYS A 1 187 ? 2.408 -11.623 4.968 1.00 89.25 187 LYS A O 1
ATOM 1498 N N . LEU A 1 188 ? 2.529 -12.621 6.968 1.00 82.94 188 LEU A N 1
ATOM 1499 C CA . LEU A 1 188 ? 3.251 -11.534 7.627 1.00 82.94 188 LEU A CA 1
ATOM 1500 C C . LEU A 1 188 ? 4.739 -11.862 7.712 1.00 82.94 188 LEU A C 1
ATOM 1502 O O . LEU A 1 188 ? 5.123 -12.972 8.062 1.00 82.94 188 LEU A O 1
ATOM 1506 N N . ARG A 1 189 ? 5.589 -10.883 7.398 1.00 77.56 189 ARG A N 1
ATOM 1507 C CA . ARG A 1 189 ? 7.033 -11.024 7.583 1.00 77.56 189 ARG A CA 1
ATOM 1508 C C . ARG A 1 189 ? 7.405 -10.497 8.956 1.00 77.56 189 ARG A C 1
ATOM 1510 O O . ARG A 1 189 ? 7.257 -9.304 9.213 1.00 77.56 189 ARG A O 1
ATOM 1517 N N . SER A 1 190 ? 7.921 -11.371 9.810 1.00 72.44 190 SER A N 1
ATOM 1518 C CA . SER A 1 190 ? 8.563 -10.944 11.046 1.00 72.44 190 SER A CA 1
ATOM 1519 C C . SER A 1 190 ? 10.031 -10.627 10.777 1.00 72.44 190 SER A C 1
ATOM 1521 O O . SER A 1 190 ? 10.723 -11.336 10.046 1.00 72.44 190 SER A O 1
ATOM 1523 N N . VAL A 1 191 ? 10.510 -9.529 11.349 1.00 69.81 191 VAL A N 1
ATOM 1524 C CA . VAL A 1 191 ? 11.918 -9.145 11.291 1.00 69.81 191 VAL A CA 1
ATOM 1525 C C . VAL A 1 191 ? 12.421 -9.085 12.722 1.00 69.81 191 VAL A C 1
ATOM 1527 O O .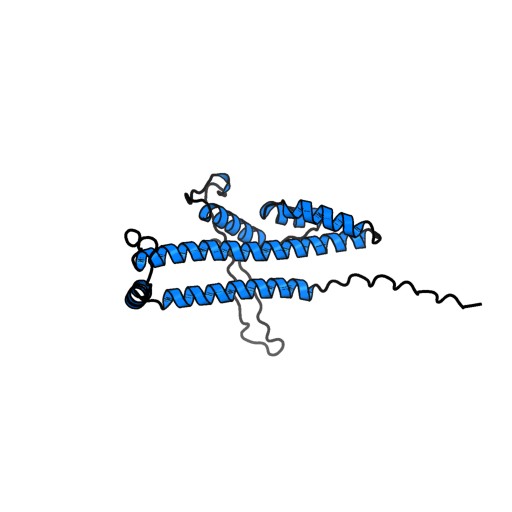 VAL A 1 191 ? 11.985 -8.238 13.499 1.00 69.81 191 VAL A O 1
ATOM 1530 N N . GLN A 1 192 ? 13.335 -9.988 13.076 1.00 67.12 192 GLN A N 1
ATOM 1531 C CA . GLN A 1 192 ? 14.008 -9.945 14.368 1.00 67.12 192 GLN A CA 1
ATOM 1532 C C . GLN A 1 192 ? 15.316 -9.171 14.228 1.00 67.12 192 GLN A C 1
ATOM 1534 O O . GLN A 1 192 ? 16.219 -9.555 13.481 1.00 67.12 192 GLN A O 1
ATOM 1539 N N . LEU A 1 193 ? 15.419 -8.068 14.965 1.00 63.34 193 LEU A N 1
ATOM 1540 C CA . LEU A 1 193 ? 16.664 -7.323 15.104 1.00 63.34 193 LEU A CA 1
ATOM 1541 C C . LEU A 1 193 ? 17.520 -8.029 16.159 1.00 63.34 193 LEU A C 1
ATOM 1543 O O . LEU A 1 193 ? 17.201 -7.981 17.346 1.00 63.34 193 LEU A O 1
ATOM 1547 N N . LYS A 1 194 ? 18.595 -8.702 15.739 1.00 65.62 194 LYS A N 1
ATOM 1548 C CA . LYS A 1 194 ? 19.573 -9.287 16.664 1.00 65.62 194 LYS A CA 1
ATOM 1549 C C . LYS A 1 194 ? 20.686 -8.262 16.896 1.00 65.62 194 LYS A C 1
ATOM 1551 O O . LYS A 1 194 ? 21.435 -7.926 15.980 1.00 65.62 194 LYS A O 1
ATOM 1556 N N . THR A 1 195 ? 20.792 -7.737 18.115 1.00 54.72 195 THR A N 1
ATOM 1557 C CA . THR A 1 195 ? 21.954 -6.948 18.546 1.00 54.72 195 THR A CA 1
ATOM 1558 C C . THR A 1 195 ? 23.081 -7.899 18.927 1.00 54.72 195 THR A C 1
ATOM 1560 O O . THR A 1 195 ? 22.884 -8.811 19.725 1.00 54.72 195 THR A O 1
ATOM 1563 N N . ASN A 1 196 ? 24.263 -7.715 18.337 1.00 48.97 196 ASN A N 1
ATOM 1564 C CA . ASN A 1 196 ? 25.424 -8.547 18.633 1.00 48.97 196 ASN A CA 1
ATOM 1565 C C . ASN A 1 196 ? 25.987 -8.189 20.026 1.00 48.97 196 ASN A C 1
ATOM 1567 O O . ASN A 1 196 ? 26.423 -7.047 20.210 1.00 48.97 196 ASN A O 1
ATOM 1571 N N . PRO A 1 197 ? 26.005 -9.102 21.014 1.00 52.59 197 PRO A N 1
ATOM 1572 C CA . PRO A 1 197 ? 26.648 -8.844 22.288 1.00 52.59 197 PRO A CA 1
ATOM 1573 C C . PRO A 1 197 ? 28.143 -9.178 22.171 1.00 52.59 197 PRO A C 1
ATOM 1575 O O . PRO A 1 197 ? 28.576 -10.269 22.525 1.00 52.59 197 PRO A O 1
ATOM 1578 N N . GLY A 1 198 ? 28.938 -8.221 21.685 1.00 50.16 198 GLY A N 1
ATOM 1579 C CA . GLY A 1 198 ? 30.396 -8.218 21.864 1.00 50.16 198 GLY A CA 1
ATOM 1580 C C . GLY A 1 198 ? 31.234 -8.287 20.584 1.00 50.16 198 GLY A C 1
ATOM 1581 O O . GLY A 1 198 ? 31.109 -9.203 19.778 1.00 50.16 198 GLY A O 1
ATOM 1582 N N . GLY A 1 199 ? 32.143 -7.319 20.445 1.00 44.22 199 GLY A N 1
ATOM 1583 C CA . GLY A 1 199 ? 33.198 -7.292 19.430 1.00 44.22 199 GLY A CA 1
ATOM 1584 C C . GLY A 1 199 ? 33.470 -5.875 18.932 1.00 44.22 199 GLY A C 1
ATOM 1585 O O . GLY A 1 199 ? 32.779 -5.382 18.049 1.00 44.22 199 GLY A O 1
ATOM 1586 N N . THR A 1 200 ? 34.478 -5.229 19.509 1.00 50.56 200 THR A N 1
ATOM 1587 C CA . THR A 1 200 ? 34.933 -3.834 19.345 1.00 50.56 200 THR A CA 1
ATOM 1588 C C . THR A 1 200 ? 35.331 -3.384 17.928 1.00 50.56 200 THR A C 1
ATOM 1590 O O . THR A 1 200 ? 35.946 -2.332 17.797 1.00 50.56 200 THR A O 1
ATOM 1593 N N . GLU A 1 201 ? 34.977 -4.108 16.863 1.00 50.75 201 GLU A N 1
ATOM 1594 C CA . GLU A 1 201 ? 35.442 -3.788 15.503 1.00 50.75 201 GLU A CA 1
ATOM 1595 C C . GLU A 1 201 ? 34.355 -3.466 14.473 1.00 50.75 201 GLU A C 1
ATOM 1597 O O . GLU A 1 201 ? 34.705 -2.980 13.407 1.00 50.75 201 GLU A O 1
ATOM 1602 N N . ASN A 1 202 ? 33.058 -3.624 14.765 1.00 49.94 202 ASN A N 1
ATOM 1603 C CA . ASN A 1 202 ? 31.993 -3.011 13.953 1.00 49.94 202 ASN A CA 1
ATOM 1604 C C . ASN A 1 202 ? 30.644 -3.030 14.697 1.00 49.94 202 ASN A C 1
ATOM 1606 O O . ASN A 1 202 ? 29.973 -4.066 14.716 1.00 49.94 202 ASN A O 1
ATOM 1610 N N . PRO A 1 203 ? 30.200 -1.910 15.300 1.00 43.31 203 PRO A N 1
ATOM 1611 C CA . PRO A 1 203 ? 28.878 -1.822 15.905 1.00 43.31 203 PRO A CA 1
ATOM 1612 C C . PRO A 1 203 ? 27.826 -1.683 14.794 1.00 43.31 203 PRO A C 1
ATOM 1614 O O . PRO A 1 203 ? 27.425 -0.584 14.427 1.00 43.31 203 PRO A O 1
ATOM 1617 N N . GLY A 1 204 ? 27.409 -2.809 14.214 1.00 52.69 204 GLY A N 1
ATOM 1618 C CA . GLY A 1 204 ? 26.346 -2.881 13.212 1.00 52.69 204 GLY A CA 1
ATOM 1619 C C . GLY A 1 204 ? 25.158 -3.695 13.718 1.00 52.69 204 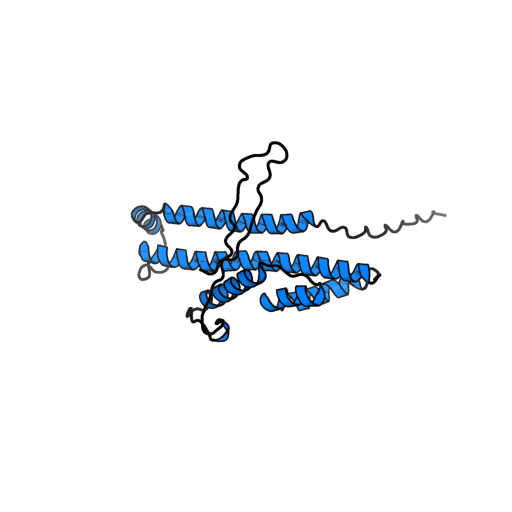GLY A C 1
ATOM 1620 O O . GLY A 1 204 ? 25.332 -4.773 14.285 1.00 52.69 204 GLY A O 1
ATOM 1621 N N . VAL A 1 205 ? 23.940 -3.189 13.506 1.00 52.69 205 VAL A N 1
ATOM 1622 C CA . VAL A 1 205 ? 22.709 -3.976 13.662 1.00 52.69 205 VAL A CA 1
ATOM 1623 C C . VAL A 1 205 ? 22.605 -4.901 12.454 1.00 52.69 205 VAL A C 1
ATOM 1625 O O . VAL A 1 205 ? 22.461 -4.429 11.328 1.00 52.69 205 VAL A O 1
ATOM 1628 N N . PHE A 1 206 ? 22.674 -6.213 12.676 1.00 51.66 206 PHE A N 1
ATOM 1629 C CA . PHE A 1 206 ? 22.412 -7.191 11.625 1.00 51.66 206 PHE A CA 1
ATOM 1630 C C . PHE A 1 206 ? 20.927 -7.555 11.638 1.00 51.66 206 PHE A C 1
ATOM 1632 O O . PHE A 1 206 ? 20.366 -7.947 12.663 1.00 51.66 206 PHE A O 1
ATOM 1639 N N . VAL A 1 207 ? 20.281 -7.411 10.483 1.00 46.34 207 VAL A N 1
ATOM 1640 C CA . VAL A 1 207 ? 18.877 -7.776 10.296 1.00 46.34 207 VAL A CA 1
ATOM 1641 C C . VAL A 1 207 ? 18.824 -9.197 9.747 1.00 46.34 207 VAL A C 1
ATOM 1643 O O . VAL A 1 207 ? 19.124 -9.424 8.577 1.00 46.34 207 VAL A O 1
ATOM 1646 N N . THR A 1 208 ? 18.440 -10.163 10.580 1.00 48.25 208 THR A N 1
ATOM 1647 C CA . THR A 1 208 ? 18.125 -11.524 10.128 1.00 48.25 208 THR A CA 1
ATOM 1648 C C . THR A 1 208 ? 16.613 -11.648 9.996 1.00 48.25 208 THR A C 1
ATOM 1650 O O . THR A 1 208 ? 15.897 -11.553 10.992 1.00 48.25 208 THR A O 1
ATOM 1653 N N . SER A 1 209 ? 16.104 -11.829 8.778 1.00 49.09 209 SER A N 1
ATOM 1654 C CA . SER A 1 209 ? 14.687 -12.135 8.573 1.00 49.09 209 SER A CA 1
ATOM 1655 C C . SER A 1 209 ? 14.475 -13.645 8.589 1.00 49.09 209 SER A C 1
ATOM 1657 O O . SER A 1 209 ? 15.035 -14.337 7.741 1.00 49.09 209 SER A O 1
ATOM 1659 N N . GLU A 1 210 ? 13.649 -14.136 9.503 1.00 49.12 210 GLU A N 1
ATOM 1660 C CA . GLU A 1 210 ? 13.134 -15.506 9.479 1.00 49.12 210 GLU A CA 1
ATOM 1661 C C . GLU A 1 210 ? 11.704 -15.455 8.919 1.00 49.12 210 GLU A C 1
ATOM 1663 O O . GLU A 1 210 ? 10.913 -14.593 9.309 1.00 49.12 210 GLU A O 1
ATOM 1668 N N . MET A 1 211 ? 11.386 -16.320 7.949 1.00 45.78 211 MET A N 1
ATOM 1669 C CA . MET A 1 211 ? 10.007 -16.470 7.478 1.00 45.78 211 MET A CA 1
ATOM 1670 C C . MET A 1 211 ? 9.241 -17.307 8.500 1.00 45.78 211 MET A C 1
ATOM 1672 O O . MET A 1 211 ? 9.691 -18.390 8.864 1.00 45.78 211 MET A O 1
ATOM 1676 N N . GLY A 1 212 ? 8.104 -16.798 8.966 1.00 44.16 212 GLY A N 1
ATOM 1677 C CA . GLY A 1 212 ? 7.204 -17.527 9.848 1.00 44.16 212 GLY A CA 1
ATOM 1678 C C . GLY A 1 212 ? 5.784 -17.441 9.316 1.00 44.16 212 GLY A C 1
ATOM 1679 O O . GLY A 1 212 ? 5.302 -16.343 9.039 1.00 44.16 212 GLY A O 1
ATOM 1680 N N . ASP A 1 213 ? 5.134 -18.592 9.195 1.00 37.12 213 ASP A N 1
ATOM 1681 C CA . ASP A 1 213 ? 3.684 -18.676 9.064 1.00 37.12 213 ASP A CA 1
ATOM 1682 C C . ASP A 1 213 ? 3.077 -18.480 10.465 1.00 37.12 213 ASP A C 1
ATOM 1684 O O . ASP A 1 213 ? 3.535 -19.108 11.424 1.00 37.12 213 ASP A O 1
ATOM 1688 N N . MET A 1 214 ? 2.089 -17.588 10.602 1.00 38.03 214 MET A N 1
ATOM 1689 C CA . MET A 1 214 ? 1.222 -17.526 11.792 1.00 38.03 214 MET A CA 1
ATOM 1690 C C . MET A 1 214 ? -0.097 -18.234 11.516 1.00 38.03 214 MET A C 1
ATOM 1692 O O . MET A 1 214 ? -0.660 -18.006 10.421 1.00 38.03 214 MET A O 1
#

pLDDT: mean 81.2, std 17.07, range [36.12, 96.5]